Protein AF-G3ARB6-F1 (afdb_monomer)

pLDDT: mean 79.76, std 16.3, range [34.44, 97.44]

InterPro domains:
  IPR007146 Sas10/Utp3/C1D [PF04000] (9-98)

Sequence (319 aa):
MSNLDTLLNDIITSVKATKSSIDDIKDHLISSLLEKTSTTNVEGVSLLSLKNQALLSYINNIALVVLGQVARLEEVDDVQLWEDSVKRSIVQRVTLEKGIKPLEKKIGYQLDKMVRAYTRMEEDERKIEDKLNKADNSDENSDEDEEDSEEEDDRLAYRPDASALAKLAPKGKDTKPSGDEKYVAPKISAMAPPSAIPKEKPTKTKKLQSMEEYLQEQSEMPTAEASIGSTIVDHGRGGVKTQHDRRKEQEIQTYEESNFIRLPQAQTKKSFKQKQRDMANQFAGEDWAMFNNDRQVSSGTSRKRKPTSVWDRVKKRRN

Organism: Spathaspora passalidarum (strain NRRL Y-27907 / 11-Y1) (NCBI:txid619300)

Foldseek 3Di:
DVPVVVVVVVVVVVVVVVVVVVVVVVVVVVVVVCVVVVDDDPPPCPLVNVLVVLVVLLVVLVVQLVVVVVCVVVVNPPPVSNVVSVVSNVVSVCCVPVNSVVVCVVVVVVVVVVVVVVVVVVVVVVVVVVVVVVVVPDDDDDDPPPPPDPPPDCPPDDDDDPPVVVVPDDDDDDDDDDDDDDDDDDPDDDDDPPDPDPPPDPDPALDAPVVVVVVVVPDPDDDDDDDPVVQAPPVCPLAGAAPVRVVVVVVQVVVCVVVVDHDDCVVVDDDPVRSVQCVVQPDNRYGNVSVVDPDDPCSSVPDPDDPPDPVSVVVVVVD

Mean predicted aligned error: 21.41 Å

Secondary structure (DSSP, 8-state):
-HHHHHHHHHHHHHHHHHHHHHHHHHHHHHHHHHHHHT--S-----HHHHHHHHHHHHHHHHHHHHHHHHHHHTT---HHHHHHHHHHHHHHHHIIIIIIHHHHHHHHHHHHHHHHHHHHHHHHHHHHHHHHHHHTS--S------------S-TT-----HHHHHTTS---------------------PPP--SS-----------HHHHHHHHHH--SPP-PPPTTTSB-GGGTT-B--HHHHHHHHHHHHHHHHHT-PPPHHHHSPPHHHHHHHHHHEETTEE-GGGG----HHHHHS-SS---SHHHHHHHHH-

Structure (mmCIF, N/CA/C/O backbone):
data_AF-G3ARB6-F1
#
_entry.id   AF-G3ARB6-F1
#
loop_
_atom_site.group_PDB
_atom_site.id
_atom_site.type_symbol
_atom_site.label_atom_id
_atom_site.label_alt_id
_atom_site.label_comp_id
_atom_site.label_asym_id
_atom_site.label_entity_id
_atom_site.label_seq_id
_atom_site.pdbx_PDB_ins_code
_atom_site.Cartn_x
_atom_site.Cartn_y
_atom_site.Cartn_z
_atom_site.occupancy
_atom_site.B_iso_or_equiv
_atom_site.auth_seq_id
_atom_site.auth_comp_id
_atom_site.auth_asym_id
_atom_site.auth_atom_id
_atom_site.pdbx_PDB_model_num
ATOM 1 N N . MET A 1 1 ? 36.634 -34.245 31.049 1.00 53.38 1 MET A N 1
ATOM 2 C CA . MET A 1 1 ? 36.079 -32.889 30.838 1.00 53.38 1 MET A CA 1
ATOM 3 C C . MET A 1 1 ? 37.080 -31.939 30.175 1.00 53.38 1 MET A C 1
ATOM 5 O O . MET A 1 1 ? 36.640 -31.066 29.454 1.00 53.38 1 MET A O 1
ATOM 9 N N . SER A 1 2 ? 38.396 -32.168 30.279 1.00 67.19 2 SER A N 1
ATOM 10 C CA . SER A 1 2 ? 39.451 -31.325 29.682 1.00 67.19 2 SER A CA 1
ATOM 11 C C . SER A 1 2 ? 39.392 -31.128 28.159 1.00 67.19 2 SER A C 1
ATOM 13 O O . SER A 1 2 ? 39.693 -30.043 27.688 1.00 67.19 2 SER A O 1
ATOM 15 N N . ASN A 1 3 ? 39.001 -32.144 27.381 1.00 75.69 3 ASN A N 1
ATOM 16 C CA . ASN A 1 3 ? 39.144 -32.097 25.915 1.00 75.69 3 ASN A CA 1
ATOM 17 C C . ASN A 1 3 ? 38.113 -31.195 25.211 1.00 75.69 3 ASN A C 1
ATOM 19 O O . ASN A 1 3 ? 38.347 -30.745 24.093 1.00 75.69 3 ASN A O 1
ATOM 23 N N . LEU A 1 4 ? 36.957 -30.958 25.839 1.00 84.69 4 LEU A N 1
ATOM 24 C CA . LEU A 1 4 ? 35.916 -30.088 25.283 1.00 84.69 4 LEU A CA 1
ATOM 25 C C . LEU A 1 4 ? 36.226 -28.616 25.577 1.00 84.69 4 LEU A C 1
ATOM 27 O O . LEU A 1 4 ? 36.067 -27.768 24.703 1.00 84.69 4 LEU A O 1
ATOM 31 N N . ASP A 1 5 ? 36.759 -28.339 26.767 1.00 86.62 5 ASP A N 1
ATOM 32 C CA . ASP A 1 5 ? 37.197 -26.999 27.158 1.00 86.62 5 ASP A CA 1
ATOM 33 C C . ASP A 1 5 ? 38.423 -26.544 26.352 1.00 86.62 5 ASP A C 1
ATOM 35 O O . ASP A 1 5 ? 38.510 -25.379 25.968 1.00 86.62 5 ASP A O 1
ATOM 39 N N . THR A 1 6 ? 39.348 -27.453 26.018 1.00 89.88 6 THR A N 1
ATOM 40 C CA . THR A 1 6 ? 40.464 -27.136 25.109 1.00 89.88 6 THR A CA 1
ATOM 41 C C . THR A 1 6 ? 39.968 -26.809 23.702 1.00 89.88 6 THR A C 1
ATOM 43 O O . THR A 1 6 ? 40.374 -25.796 23.144 1.00 89.88 6 THR A O 1
ATOM 46 N N . LEU A 1 7 ? 39.021 -27.588 23.160 1.00 90.25 7 LEU A N 1
ATOM 47 C CA . LEU A 1 7 ? 38.442 -27.324 21.836 1.00 90.25 7 LEU A CA 1
ATOM 48 C C . LEU A 1 7 ? 37.678 -25.994 21.780 1.00 90.25 7 LEU A C 1
ATOM 50 O O . LEU A 1 7 ? 37.786 -25.266 20.797 1.00 90.25 7 LEU A O 1
ATOM 54 N N . LEU A 1 8 ? 36.924 -25.648 22.826 1.00 90.25 8 LEU A N 1
ATOM 55 C CA . LEU A 1 8 ? 36.237 -24.356 22.899 1.00 90.25 8 LEU A CA 1
ATOM 56 C C . LEU A 1 8 ? 37.223 -23.188 22.977 1.00 90.25 8 LEU A C 1
ATOM 58 O O . LEU A 1 8 ? 37.012 -22.171 22.317 1.00 90.25 8 LEU A O 1
ATOM 62 N N . ASN A 1 9 ? 38.314 -23.339 23.728 1.00 91.69 9 ASN A N 1
ATOM 63 C CA . ASN A 1 9 ? 39.362 -22.326 23.784 1.00 91.69 9 ASN A CA 1
ATOM 64 C C . ASN A 1 9 ? 40.065 -22.156 22.431 1.00 91.69 9 ASN A C 1
ATOM 66 O O . ASN A 1 9 ? 40.275 -21.017 22.020 1.00 91.69 9 ASN A O 1
ATOM 70 N N . ASP A 1 10 ? 40.327 -23.239 21.698 1.00 92.31 10 ASP A N 1
ATOM 71 C CA . ASP A 1 10 ? 40.910 -23.183 20.350 1.00 92.31 10 ASP A CA 1
ATOM 72 C C . ASP A 1 10 ? 39.963 -22.528 19.327 1.00 92.31 10 ASP A C 1
ATOM 74 O O . ASP A 1 10 ? 40.380 -21.748 18.466 1.00 92.31 10 ASP A O 1
ATOM 78 N N . ILE A 1 11 ? 38.653 -22.761 19.446 1.00 92.88 11 ILE A N 1
ATOM 79 C CA . ILE A 1 11 ? 37.660 -22.062 18.620 1.00 92.88 11 ILE A CA 1
ATOM 80 C C . ILE A 1 11 ? 37.660 -20.568 18.958 1.00 92.88 11 ILE A C 1
ATOM 82 O O . ILE A 1 11 ? 37.696 -19.736 18.056 1.00 92.88 11 ILE A O 1
ATOM 86 N N . ILE A 1 12 ? 37.686 -20.194 20.237 1.00 94.19 12 ILE A N 1
ATOM 87 C CA . ILE A 1 12 ? 37.703 -18.784 20.650 1.00 94.19 12 ILE A CA 1
ATOM 88 C C . ILE A 1 12 ? 38.987 -18.085 20.191 1.00 94.19 12 ILE A C 1
ATOM 90 O O . ILE A 1 12 ? 38.925 -16.933 19.755 1.00 94.19 12 ILE A O 1
ATOM 94 N N . THR A 1 13 ? 40.145 -18.746 20.263 1.00 94.88 13 THR A N 1
ATOM 95 C CA . THR A 1 13 ? 41.410 -18.175 19.779 1.00 94.88 13 THR A CA 1
ATOM 96 C C . THR A 1 13 ? 41.402 -18.030 18.262 1.00 94.88 13 THR A C 1
ATOM 98 O O . THR A 1 13 ? 41.783 -16.969 17.773 1.00 94.88 13 THR A O 1
ATOM 101 N N . SER A 1 14 ? 40.873 -19.010 17.519 1.00 93.31 14 SER A N 1
ATOM 102 C CA . SER A 1 14 ? 40.717 -18.896 16.064 1.00 93.31 14 SER A CA 1
ATOM 103 C C . SER A 1 14 ? 39.757 -17.765 15.674 1.00 93.31 14 SER A C 1
ATOM 105 O O . SER A 1 14 ? 40.077 -16.961 14.805 1.00 93.31 14 SER A O 1
ATOM 107 N N . VAL A 1 15 ? 38.632 -17.600 16.378 1.00 94.62 15 VAL A N 1
ATOM 108 C CA . VAL A 1 15 ? 37.684 -16.503 16.134 1.00 94.62 15 VAL A CA 1
ATOM 109 C C . VAL A 1 15 ? 38.320 -15.150 16.458 1.00 94.62 15 VAL A C 1
ATOM 111 O O . VAL A 1 15 ? 38.178 -14.207 15.682 1.00 94.62 15 VAL A O 1
ATOM 114 N N . LYS A 1 16 ? 39.085 -15.041 17.548 1.00 94.88 16 LYS A N 1
ATOM 115 C CA . LYS A 1 16 ? 39.837 -13.816 17.864 1.00 94.88 16 LYS A CA 1
ATOM 116 C C . LYS A 1 16 ? 40.897 -13.501 16.808 1.00 94.88 16 LYS A C 1
ATOM 118 O O . LYS A 1 16 ? 40.995 -12.344 16.415 1.00 94.88 16 LYS A O 1
ATOM 123 N N . ALA A 1 17 ? 41.619 -14.508 16.317 1.00 93.38 17 ALA A N 1
ATOM 124 C CA . ALA A 1 17 ? 42.606 -14.347 15.253 1.00 93.38 17 ALA A CA 1
ATOM 125 C C . ALA A 1 17 ? 41.954 -13.931 13.924 1.00 93.38 17 ALA A C 1
ATOM 127 O O . ALA A 1 17 ? 42.431 -13.018 13.262 1.00 93.38 17 ALA A O 1
ATOM 128 N N . THR A 1 18 ? 40.812 -14.524 13.554 1.00 92.56 18 THR A N 1
ATOM 129 C CA . THR A 1 18 ? 40.071 -14.076 12.361 1.00 92.56 18 THR A CA 1
ATOM 130 C C . THR A 1 18 ? 39.552 -12.650 12.514 1.00 92.56 18 THR A C 1
ATOM 132 O O . THR A 1 18 ? 39.612 -11.882 11.559 1.00 92.56 18 THR A O 1
ATOM 135 N N . LYS A 1 19 ? 39.095 -12.258 13.712 1.00 93.75 19 LYS A N 1
ATOM 136 C CA . LYS A 1 19 ? 38.672 -10.884 13.986 1.00 93.75 19 LYS A CA 1
ATOM 137 C C . LYS A 1 19 ? 39.833 -9.900 13.837 1.00 93.75 19 LYS A C 1
ATOM 139 O O . LYS A 1 19 ? 39.651 -8.899 13.155 1.00 93.75 19 LYS A O 1
ATOM 144 N N . SER A 1 20 ? 41.002 -10.193 14.413 1.00 92.62 20 SER A N 1
ATOM 145 C CA . SER A 1 20 ? 42.173 -9.322 14.260 1.00 92.62 20 SER A CA 1
ATOM 146 C C . SER A 1 20 ? 42.601 -9.222 12.800 1.00 92.62 20 SER A C 1
ATOM 148 O O . SER A 1 20 ? 42.763 -8.118 12.310 1.00 92.62 20 SER A O 1
ATOM 150 N N . SER A 1 21 ? 42.644 -10.336 12.059 1.00 90.81 21 SER A N 1
ATOM 151 C CA . SER A 1 21 ? 42.956 -10.296 10.624 1.00 90.81 21 SER A CA 1
ATOM 152 C C . SER A 1 21 ? 41.939 -9.488 9.814 1.00 90.81 21 SER A C 1
ATOM 154 O O . SER A 1 21 ? 42.311 -8.822 8.856 1.00 90.81 21 SER A O 1
ATOM 156 N N . ILE A 1 22 ? 40.652 -9.526 10.173 1.00 92.50 22 ILE A N 1
ATOM 157 C CA . ILE A 1 22 ? 39.627 -8.695 9.528 1.00 92.50 22 ILE A CA 1
ATOM 158 C C . ILE A 1 22 ? 39.845 -7.213 9.841 1.00 92.50 22 ILE A C 1
ATOM 160 O O . ILE A 1 22 ? 39.674 -6.384 8.949 1.00 92.50 22 ILE A O 1
ATOM 164 N N . ASP A 1 23 ? 40.189 -6.873 11.081 1.00 89.69 23 ASP A N 1
ATOM 165 C CA . ASP A 1 23 ? 40.455 -5.488 11.469 1.00 89.69 23 ASP A CA 1
ATOM 166 C C . ASP A 1 23 ? 41.741 -4.965 10.792 1.00 89.69 23 ASP A C 1
ATOM 168 O O . ASP A 1 23 ? 41.701 -3.896 10.187 1.00 89.69 23 ASP A O 1
ATOM 172 N N . ASP A 1 24 ? 42.797 -5.780 10.696 1.00 88.94 24 ASP A N 1
ATOM 173 C CA . ASP A 1 24 ? 44.011 -5.462 9.928 1.00 88.94 24 ASP A CA 1
ATOM 174 C C . ASP A 1 24 ? 43.703 -5.240 8.433 1.00 88.94 24 ASP A C 1
ATOM 176 O O . ASP A 1 24 ? 44.199 -4.299 7.810 1.00 88.94 24 ASP A O 1
ATOM 180 N N . ILE A 1 25 ? 42.841 -6.075 7.833 1.00 88.12 25 ILE A N 1
ATOM 181 C CA . ILE A 1 25 ? 42.407 -5.914 6.434 1.00 88.12 25 ILE A CA 1
ATOM 182 C C . ILE A 1 25 ? 41.629 -4.608 6.244 1.00 88.12 25 ILE A C 1
ATOM 184 O O . ILE A 1 25 ? 41.803 -3.954 5.214 1.00 88.12 25 ILE A O 1
ATOM 188 N N . LYS A 1 26 ? 40.775 -4.214 7.198 1.00 82.12 26 LYS A N 1
ATOM 189 C CA . LYS A 1 26 ? 40.049 -2.935 7.127 1.00 82.12 26 LYS A CA 1
ATOM 190 C C . LYS A 1 26 ? 41.016 -1.761 7.168 1.00 82.12 26 LYS A C 1
ATOM 192 O O . LYS A 1 26 ? 40.895 -0.879 6.323 1.00 82.12 26 LYS A O 1
ATOM 197 N N . ASP A 1 27 ? 41.979 -1.773 8.081 1.00 80.62 27 ASP A N 1
ATOM 198 C CA . ASP A 1 27 ? 42.952 -0.690 8.232 1.00 80.62 27 ASP A CA 1
ATOM 199 C C . ASP A 1 27 ? 43.874 -0.586 7.004 1.00 80.62 27 ASP A C 1
ATOM 201 O O . ASP A 1 27 ? 44.155 0.513 6.511 1.00 80.62 27 ASP A O 1
ATOM 205 N N . HIS A 1 28 ? 44.252 -1.723 6.411 1.00 81.94 28 HIS A N 1
ATOM 206 C CA . HIS A 1 28 ? 44.967 -1.764 5.132 1.00 81.94 28 HIS A CA 1
ATOM 207 C C . HIS A 1 28 ? 44.121 -1.274 3.947 1.00 81.94 28 HIS A C 1
ATOM 209 O O . HIS A 1 28 ?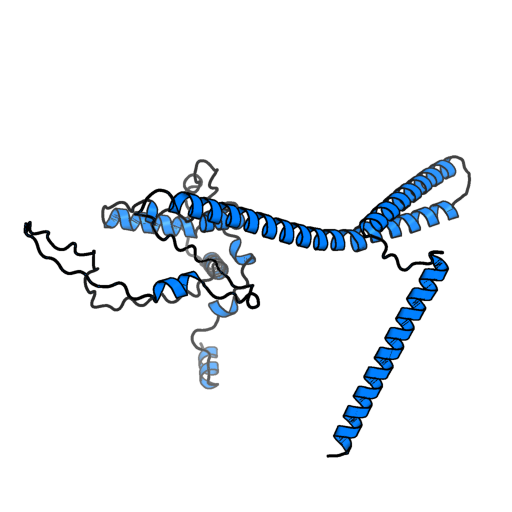 44.619 -0.564 3.072 1.00 81.94 28 HIS A O 1
ATOM 215 N N . LEU A 1 29 ? 42.827 -1.601 3.904 1.00 78.31 29 LEU A N 1
ATOM 216 C CA . LEU A 1 29 ? 41.916 -1.086 2.878 1.00 78.31 29 LEU A CA 1
ATOM 217 C C . LEU A 1 29 ? 41.744 0.425 3.005 1.00 78.31 29 LEU A C 1
ATOM 219 O O . LEU A 1 29 ? 41.862 1.130 2.006 1.00 78.31 29 LEU A O 1
ATOM 223 N N . ILE A 1 30 ? 41.519 0.920 4.221 1.00 74.62 30 ILE A N 1
ATOM 224 C CA . ILE A 1 30 ? 41.345 2.346 4.506 1.00 74.62 30 ILE A CA 1
ATOM 225 C C . ILE A 1 30 ? 42.609 3.117 4.122 1.00 74.62 30 ILE A C 1
ATOM 227 O O . ILE A 1 30 ? 42.500 4.107 3.404 1.00 74.62 30 ILE A O 1
ATOM 231 N N . SER A 1 31 ? 43.795 2.640 4.507 1.00 78.38 31 SER A N 1
ATOM 232 C CA . SER A 1 31 ? 45.069 3.277 4.137 1.00 78.38 31 SER A CA 1
ATOM 233 C C . SER A 1 31 ? 45.327 3.245 2.624 1.00 78.38 31 SER A C 1
ATOM 235 O O . SER A 1 31 ? 45.625 4.285 2.042 1.00 78.38 31 SER A O 1
ATOM 237 N N . SER A 1 32 ? 45.096 2.110 1.951 1.00 77.75 32 SER A N 1
ATOM 238 C CA . SER A 1 32 ? 45.247 2.006 0.487 1.00 77.75 32 SER A CA 1
ATOM 239 C C . SER A 1 32 ? 44.258 2.874 -0.305 1.00 77.75 32 SER A C 1
ATOM 241 O O . SER A 1 32 ? 44.550 3.300 -1.425 1.00 77.75 32 SER A O 1
ATOM 243 N N . LEU A 1 33 ? 43.069 3.131 0.250 1.00 69.88 33 LEU A N 1
ATOM 244 C CA . LEU A 1 33 ? 42.085 4.038 -0.335 1.00 69.88 33 LEU A CA 1
ATOM 245 C C . LEU A 1 33 ? 42.474 5.497 -0.083 1.00 69.88 33 LEU A C 1
ATOM 247 O O . LEU A 1 33 ? 42.371 6.296 -1.009 1.00 69.88 33 LEU A O 1
ATOM 251 N N . LEU A 1 34 ? 42.993 5.821 1.107 1.00 67.88 34 LEU A N 1
ATOM 252 C CA . LEU A 1 34 ? 43.488 7.158 1.452 1.00 67.88 34 LEU A CA 1
ATOM 253 C C . LEU A 1 34 ? 44.647 7.597 0.544 1.00 67.88 34 LEU A C 1
ATOM 255 O O . LEU A 1 34 ? 44.666 8.728 0.057 1.00 67.88 34 LEU A O 1
ATOM 259 N N . GLU A 1 35 ? 45.586 6.685 0.269 1.00 76.00 35 GLU A N 1
ATOM 260 C CA . GLU A 1 35 ? 46.706 6.926 -0.650 1.00 76.00 35 GLU A CA 1
ATOM 261 C C . GLU A 1 35 ? 46.224 7.231 -2.075 1.00 76.00 35 GLU A C 1
ATOM 263 O O . GLU A 1 35 ? 46.791 8.084 -2.759 1.00 76.00 35 GLU A O 1
ATOM 268 N N . LYS A 1 36 ? 45.137 6.586 -2.516 1.00 72.12 36 LYS A N 1
ATOM 269 C CA . LYS A 1 36 ? 44.547 6.804 -3.845 1.00 72.12 36 LYS A CA 1
ATOM 270 C C . LYS A 1 36 ? 43.718 8.086 -3.948 1.00 72.12 36 LYS A C 1
ATOM 272 O O . LYS A 1 36 ? 43.551 8.580 -5.060 1.00 72.12 36 LYS A O 1
ATOM 277 N N . THR A 1 37 ? 43.183 8.612 -2.843 1.00 60.97 37 THR A N 1
ATOM 278 C CA . THR A 1 37 ? 42.290 9.788 -2.846 1.00 60.97 37 THR A CA 1
ATOM 279 C C . THR A 1 37 ? 42.963 11.100 -2.440 1.00 60.97 37 THR A C 1
ATOM 281 O O . THR A 1 37 ? 42.319 12.141 -2.526 1.00 60.97 37 THR A O 1
ATOM 284 N N . SER A 1 38 ? 44.242 11.084 -2.040 1.00 58.00 38 SER A N 1
ATOM 285 C CA . SER A 1 38 ? 45.029 12.285 -1.687 1.00 58.00 38 SER A CA 1
ATOM 286 C C . SER A 1 38 ? 44.397 13.164 -0.590 1.00 58.00 38 SER A C 1
ATOM 288 O O . SER A 1 38 ? 44.591 14.378 -0.568 1.00 58.00 38 SER A O 1
ATOM 290 N N . THR A 1 39 ? 43.633 12.569 0.328 1.00 56.75 39 THR A N 1
ATOM 291 C CA . THR A 1 39 ? 42.965 13.258 1.448 1.00 56.75 39 THR A CA 1
ATOM 292 C C . THR A 1 39 ? 43.530 12.763 2.776 1.00 56.75 39 THR A C 1
ATOM 294 O O . THR A 1 39 ? 43.573 11.560 3.000 1.00 56.75 39 THR A O 1
ATOM 297 N N . THR A 1 40 ? 43.949 13.667 3.668 1.00 58.91 40 THR A N 1
ATOM 298 C CA . THR A 1 40 ? 44.625 13.327 4.940 1.00 58.91 40 THR A CA 1
ATOM 299 C C . THR A 1 40 ? 43.682 13.057 6.113 1.00 58.91 40 THR A C 1
ATOM 301 O O . THR A 1 40 ? 44.110 12.483 7.110 1.00 58.91 40 THR A O 1
ATOM 304 N N . ASN A 1 41 ? 42.407 13.439 6.007 1.00 57.25 41 ASN A N 1
ATOM 305 C CA . ASN A 1 41 ? 41.413 13.239 7.058 1.00 57.25 41 ASN A CA 1
ATOM 306 C C . ASN A 1 41 ? 40.371 12.206 6.630 1.00 57.25 41 ASN A C 1
ATOM 308 O O . ASN A 1 41 ? 39.885 12.234 5.499 1.00 57.25 41 ASN A O 1
ATOM 312 N N . VAL A 1 42 ? 39.967 11.351 7.573 1.00 55.06 42 VAL A N 1
ATOM 313 C CA . VAL A 1 42 ? 38.798 10.463 7.461 1.00 55.06 42 VAL A CA 1
ATOM 314 C C . VAL A 1 42 ? 37.523 11.297 7.645 1.00 55.06 42 VAL A C 1
ATOM 316 O O . VAL A 1 42 ? 36.676 11.007 8.487 1.00 55.06 42 VAL A O 1
ATOM 319 N N . GLU A 1 43 ? 37.388 12.401 6.910 1.00 58.19 43 GLU A N 1
ATOM 320 C CA . GLU A 1 43 ? 36.080 13.029 6.782 1.00 58.19 43 GLU A CA 1
ATOM 321 C C . GLU A 1 43 ? 35.231 12.080 5.947 1.00 58.19 43 GLU A C 1
ATOM 323 O O . GLU A 1 43 ? 35.480 11.857 4.760 1.00 58.19 43 GLU A O 1
ATOM 328 N N . GLY A 1 44 ? 34.250 11.454 6.599 1.00 59.62 44 GLY A N 1
ATOM 329 C CA . GLY A 1 44 ? 33.262 10.647 5.909 1.00 59.62 44 GLY A CA 1
ATOM 330 C C . GLY A 1 44 ? 32.658 11.487 4.793 1.00 59.62 44 GLY A C 1
ATOM 331 O O . GLY A 1 44 ?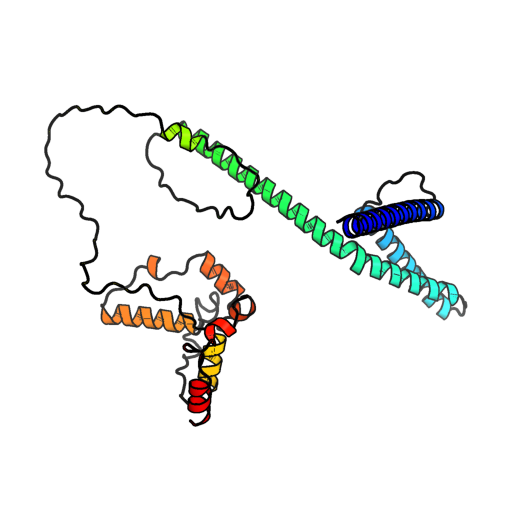 32.103 12.555 5.048 1.00 59.62 44 GLY A O 1
ATOM 332 N N . VAL A 1 45 ? 32.792 11.027 3.549 1.00 63.84 45 VAL A N 1
ATOM 333 C CA . VAL A 1 45 ? 32.187 11.707 2.405 1.00 63.84 45 VAL A CA 1
ATOM 334 C C . VAL A 1 45 ? 30.689 11.796 2.681 1.00 63.84 45 VAL A C 1
ATOM 336 O O . VAL A 1 45 ? 29.994 10.779 2.703 1.00 63.84 45 VAL A O 1
ATOM 339 N N . SER A 1 46 ? 30.196 13.008 2.944 1.00 82.31 46 SER A N 1
ATOM 340 C CA . SER A 1 46 ? 28.769 13.239 3.165 1.00 82.31 46 SER A CA 1
ATOM 341 C C . SER A 1 46 ? 27.985 12.649 1.995 1.00 82.31 46 SER A C 1
ATOM 343 O O . SER A 1 46 ? 28.373 12.838 0.841 1.00 82.31 46 SER A O 1
ATOM 345 N N . LEU A 1 47 ? 26.870 11.963 2.268 1.00 85.50 47 LEU A N 1
ATOM 346 C CA . LEU A 1 47 ? 26.028 11.375 1.219 1.00 85.50 47 LEU A CA 1
ATOM 347 C C . LEU A 1 47 ? 25.616 12.427 0.174 1.00 85.50 47 LEU A C 1
ATOM 349 O O . LEU A 1 47 ? 25.540 12.125 -1.015 1.00 85.50 47 LEU A O 1
ATOM 353 N N . LEU A 1 48 ? 25.413 13.672 0.615 1.00 87.38 48 LEU A N 1
ATOM 354 C CA . LEU A 1 48 ? 25.120 14.801 -0.263 1.00 87.38 48 LEU A CA 1
ATOM 355 C C . LEU A 1 48 ? 26.320 15.167 -1.147 1.00 87.38 48 LEU A C 1
ATOM 357 O O . LEU A 1 48 ? 26.154 15.380 -2.345 1.00 87.38 48 LEU A O 1
ATOM 361 N N . SER A 1 49 ? 27.526 15.196 -0.573 1.00 89.00 49 SER A N 1
ATOM 362 C CA . SER A 1 49 ? 28.766 15.439 -1.322 1.00 89.00 49 SER A CA 1
ATOM 363 C C . SER A 1 49 ? 29.003 14.340 -2.361 1.00 89.00 49 SER A C 1
ATOM 365 O O . SER A 1 49 ? 29.203 14.633 -3.538 1.00 89.00 49 SER A O 1
ATOM 367 N N . LEU A 1 50 ? 28.840 13.073 -1.961 1.00 88.50 50 LEU A N 1
ATOM 368 C CA . LEU A 1 50 ? 28.942 11.917 -2.849 1.00 88.50 50 LEU A CA 1
ATOM 369 C C . LEU A 1 50 ? 27.935 12.004 -4.001 1.00 88.50 50 LEU A C 1
ATOM 371 O O . LEU A 1 50 ? 28.294 11.768 -5.152 1.00 88.50 50 LEU A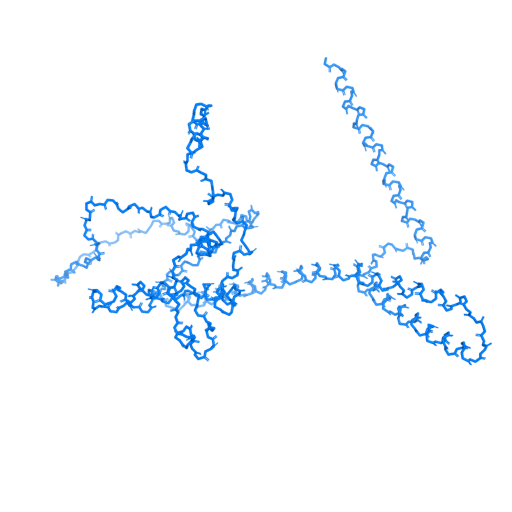 O 1
ATOM 375 N N . LYS A 1 51 ? 26.681 12.369 -3.709 1.00 92.25 51 LYS A N 1
ATOM 376 C CA . LYS A 1 51 ? 25.641 12.540 -4.728 1.00 92.25 51 LYS A CA 1
ATOM 377 C C . LYS A 1 51 ? 25.987 13.647 -5.711 1.00 92.25 51 LYS A C 1
ATOM 379 O O . LYS A 1 51 ? 25.889 13.433 -6.917 1.00 92.25 51 LYS A O 1
ATOM 384 N N . ASN A 1 52 ? 26.407 14.803 -5.210 1.00 92.44 52 ASN A N 1
ATOM 385 C CA . ASN A 1 52 ? 26.755 15.942 -6.050 1.00 92.44 52 ASN A CA 1
ATOM 386 C C . ASN A 1 52 ? 27.968 15.626 -6.935 1.00 92.44 52 ASN A C 1
ATOM 388 O O . ASN A 1 52 ? 27.934 15.893 -8.135 1.00 92.44 52 ASN A O 1
ATOM 392 N N . GLN A 1 53 ? 28.999 14.984 -6.383 1.00 91.88 53 GLN A N 1
ATOM 393 C CA . GLN A 1 53 ? 30.190 14.582 -7.129 1.00 91.88 53 GLN A CA 1
ATOM 394 C C . GLN A 1 53 ? 29.886 13.487 -8.165 1.00 91.88 53 GLN A C 1
ATOM 396 O O . GLN A 1 53 ? 30.366 13.565 -9.298 1.00 91.88 53 GLN A O 1
ATOM 401 N N . ALA A 1 54 ? 29.053 12.499 -7.819 1.00 92.19 54 ALA A N 1
ATOM 402 C CA . ALA A 1 54 ? 28.623 11.448 -8.739 1.00 92.19 54 ALA A CA 1
ATOM 403 C C . ALA A 1 54 ? 27.774 12.005 -9.893 1.00 92.19 54 ALA A C 1
ATOM 405 O O . ALA A 1 54 ? 28.008 11.660 -11.050 1.00 92.19 54 ALA A O 1
ATOM 406 N N . LEU A 1 55 ? 26.837 12.918 -9.605 1.00 93.94 55 LEU A N 1
ATOM 407 C CA . LEU A 1 55 ? 26.037 13.604 -10.626 1.00 93.94 55 LEU A CA 1
ATOM 408 C C . LEU A 1 55 ? 26.903 14.466 -11.547 1.00 93.94 55 LEU A C 1
ATOM 410 O O . LEU A 1 55 ? 26.753 14.392 -12.764 1.00 93.94 55 LEU A O 1
ATOM 414 N N . LEU A 1 56 ? 27.831 15.245 -10.987 1.00 95.12 56 LEU A N 1
ATOM 415 C CA . LEU A 1 56 ? 28.733 16.088 -11.770 1.00 95.12 56 LEU A CA 1
ATOM 416 C C . LEU A 1 56 ? 29.633 15.244 -12.680 1.00 95.12 56 LEU A C 1
ATOM 418 O O . LEU A 1 56 ? 29.758 15.525 -13.871 1.00 95.12 56 LEU A O 1
ATOM 422 N N . SER A 1 57 ? 30.198 14.158 -12.150 1.00 94.00 57 SER A N 1
ATOM 423 C CA . SER A 1 57 ? 30.987 13.217 -12.943 1.00 94.00 57 SER A CA 1
ATOM 424 C C . SER A 1 57 ? 30.141 12.519 -14.016 1.00 94.00 57 SER A C 1
ATOM 426 O O . SER A 1 57 ? 30.612 12.355 -15.139 1.00 94.00 57 SER A O 1
ATOM 428 N N . TYR A 1 58 ? 28.888 12.156 -13.722 1.00 95.75 58 TYR A N 1
ATOM 429 C CA . TYR A 1 58 ? 27.967 11.572 -14.701 1.00 95.75 58 TYR A CA 1
ATOM 430 C C . TYR A 1 58 ? 27.684 12.527 -15.866 1.00 95.75 58 TYR A C 1
ATOM 432 O O . TYR A 1 58 ? 27.826 12.130 -17.021 1.00 95.75 58 TYR A O 1
ATOM 440 N N . ILE A 1 59 ? 27.360 13.791 -15.575 1.00 95.88 59 ILE A N 1
ATOM 441 C CA . ILE A 1 59 ? 27.122 14.824 -16.595 1.00 95.88 59 ILE A CA 1
ATOM 442 C C . ILE A 1 59 ? 28.379 15.043 -17.442 1.00 95.88 59 ILE A C 1
ATOM 444 O O . ILE A 1 59 ? 28.289 15.068 -18.667 1.00 95.88 59 ILE A O 1
ATOM 448 N N . ASN A 1 60 ? 29.553 15.133 -16.809 1.00 94.69 60 ASN A N 1
ATOM 449 C CA . ASN A 1 60 ? 30.819 15.289 -17.520 1.00 94.69 60 ASN A CA 1
ATOM 450 C C . ASN A 1 60 ? 31.104 14.103 -18.459 1.00 94.69 60 ASN A C 1
ATOM 452 O O . ASN A 1 60 ? 31.459 14.300 -19.616 1.00 94.69 60 ASN A O 1
ATOM 456 N N . ASN A 1 61 ? 30.889 12.866 -17.998 1.00 93.38 61 ASN A N 1
ATOM 457 C CA . ASN A 1 61 ? 31.070 11.679 -18.837 1.00 93.38 61 ASN A CA 1
ATOM 458 C C . ASN A 1 61 ? 30.052 11.627 -19.987 1.00 93.38 61 ASN A C 1
ATOM 460 O O . ASN A 1 61 ? 30.410 11.219 -21.085 1.00 93.38 61 ASN A O 1
ATOM 464 N N . ILE A 1 62 ? 28.806 12.069 -19.783 1.00 93.31 62 ILE A N 1
ATOM 465 C CA . ILE A 1 62 ? 27.823 12.188 -20.873 1.00 93.31 62 ILE A CA 1
ATOM 466 C C . ILE A 1 62 ? 28.278 13.219 -21.906 1.00 93.31 62 ILE A C 1
ATOM 468 O O . ILE A 1 62 ? 28.209 12.943 -23.101 1.00 93.31 62 ILE A O 1
ATOM 472 N N . ALA A 1 63 ? 28.763 14.380 -21.464 1.00 93.62 63 ALA A N 1
ATOM 473 C CA . ALA A 1 63 ? 29.287 15.399 -22.366 1.00 93.62 63 ALA A CA 1
ATOM 474 C C . ALA A 1 63 ? 30.454 14.853 -23.207 1.00 93.62 63 ALA A C 1
ATOM 476 O O . ALA A 1 63 ? 30.481 15.077 -24.413 1.00 93.62 63 ALA A O 1
ATOM 477 N N . LEU A 1 64 ? 31.354 14.063 -22.605 1.00 89.88 64 LEU A N 1
ATOM 478 C CA . LEU A 1 64 ? 32.437 13.373 -23.316 1.00 89.88 64 LEU A CA 1
ATOM 479 C C . LEU A 1 64 ? 31.931 12.310 -24.301 1.00 89.88 64 LEU A C 1
ATOM 481 O O . LEU A 1 64 ? 32.476 12.187 -25.393 1.00 89.88 64 LEU A O 1
ATOM 485 N N . VAL A 1 65 ? 30.871 11.569 -23.964 1.00 90.25 65 VAL A N 1
ATOM 486 C CA . VAL A 1 65 ? 30.241 10.610 -24.890 1.00 90.25 65 VAL A CA 1
ATOM 487 C C . VAL A 1 65 ? 29.648 11.327 -26.106 1.00 90.25 65 VAL A C 1
ATOM 489 O O . VAL A 1 65 ? 29.822 10.858 -27.231 1.00 90.25 65 VAL A O 1
ATOM 492 N N . VAL A 1 66 ? 28.986 12.471 -25.902 1.00 90.25 66 VAL A N 1
ATOM 493 C CA . VAL A 1 66 ? 28.442 13.297 -26.994 1.00 90.25 66 VAL A CA 1
ATOM 494 C C . VAL A 1 66 ? 29.570 13.892 -27.836 1.00 90.25 66 VAL A C 1
ATOM 496 O O . VAL A 1 66 ? 29.526 13.782 -29.058 1.00 90.25 66 VAL A O 1
ATOM 499 N N . LEU A 1 67 ? 30.604 14.453 -27.202 1.00 87.44 67 LEU A N 1
ATOM 500 C CA . LEU A 1 67 ? 31.795 14.972 -27.884 1.00 87.44 67 LEU A CA 1
ATOM 501 C C . LEU A 1 67 ? 32.485 13.894 -28.718 1.00 87.44 67 LEU A C 1
ATOM 503 O O . LEU A 1 67 ? 32.772 14.133 -29.884 1.00 87.44 67 LEU A O 1
ATOM 507 N N . GLY A 1 68 ? 32.684 12.695 -28.169 1.00 85.69 68 GLY A N 1
ATOM 508 C CA . GLY A 1 68 ? 33.264 11.584 -28.920 1.00 85.69 68 GLY A CA 1
ATOM 509 C C . GLY A 1 68 ? 32.380 11.141 -30.089 1.00 85.69 68 GLY A C 1
ATOM 510 O O . GLY A 1 68 ? 32.888 10.732 -31.126 1.00 85.69 68 GLY A O 1
ATOM 511 N N . GLN A 1 69 ? 31.056 11.277 -29.984 1.00 84.12 69 GLN A N 1
ATOM 512 C CA . GLN A 1 69 ? 30.159 10.984 -31.101 1.00 84.12 69 GLN A CA 1
ATOM 513 C C . GLN A 1 69 ? 30.201 12.054 -32.201 1.00 84.12 69 GLN A C 1
ATOM 515 O O . GLN A 1 69 ? 30.075 11.705 -33.372 1.00 84.12 69 GLN A O 1
ATOM 520 N N . VAL A 1 70 ? 30.414 13.323 -31.843 1.00 85.88 70 VAL A N 1
ATOM 521 C CA . VAL A 1 70 ? 30.657 14.411 -32.804 1.00 85.88 70 VAL A CA 1
ATOM 522 C C . VAL A 1 70 ? 32.030 14.254 -33.465 1.00 85.88 70 VAL A C 1
ATOM 524 O O . VAL A 1 70 ? 32.111 14.299 -34.684 1.00 85.88 70 VAL A O 1
ATOM 527 N N . ALA A 1 71 ? 33.082 13.956 -32.700 1.00 83.31 71 ALA A N 1
ATOM 528 C CA . ALA A 1 71 ? 34.432 13.725 -33.225 1.00 83.31 71 ALA A CA 1
ATOM 529 C C . ALA A 1 71 ? 34.486 12.555 -34.227 1.00 83.31 71 ALA A C 1
ATOM 531 O O . ALA A 1 71 ? 35.149 12.645 -35.257 1.00 83.31 71 ALA A O 1
ATOM 532 N N . ARG A 1 72 ? 33.703 11.492 -33.989 1.00 78.69 72 ARG A N 1
ATOM 533 C CA . ARG A 1 72 ? 33.540 10.382 -34.945 1.00 78.69 72 ARG A CA 1
ATOM 534 C C . ARG A 1 72 ? 32.901 10.798 -36.274 1.00 78.69 72 ARG A C 1
ATOM 536 O O . ARG A 1 72 ? 33.132 10.124 -37.271 1.00 78.69 72 ARG A O 1
ATOM 543 N N . LEU A 1 73 ? 32.084 11.855 -36.301 1.00 81.56 73 LEU A N 1
ATOM 544 C CA . LEU A 1 73 ? 31.528 12.406 -37.547 1.00 81.56 73 LEU A CA 1
ATOM 545 C C . LEU A 1 73 ? 32.566 13.231 -38.321 1.00 81.56 73 LEU A C 1
ATOM 547 O O . LEU A 1 73 ? 32.446 13.356 -39.534 1.00 81.56 73 LEU A O 1
ATOM 551 N N . GLU A 1 74 ? 33.572 13.765 -37.630 1.00 81.62 74 GLU A N 1
ATOM 552 C CA . GLU A 1 74 ? 34.671 14.560 -38.194 1.00 81.62 74 GLU A CA 1
ATOM 553 C C . GLU A 1 74 ? 35.909 13.705 -38.553 1.00 81.62 74 GLU A C 1
ATOM 555 O O . GLU A 1 74 ? 36.974 14.253 -38.815 1.00 81.62 74 GLU A O 1
ATOM 560 N N . GLU A 1 75 ? 35.778 12.369 -38.571 1.00 74.38 75 GLU A N 1
ATOM 561 C CA . GLU A 1 75 ? 36.857 11.391 -38.831 1.00 74.38 75 GLU A CA 1
ATOM 562 C C . GLU A 1 75 ? 38.056 11.473 -37.857 1.00 74.38 75 GLU A C 1
ATOM 564 O O . GLU A 1 75 ? 39.148 10.984 -38.150 1.00 74.38 75 GLU A O 1
ATOM 569 N N . VAL A 1 76 ? 37.861 12.043 -36.661 1.00 69.56 76 VAL A N 1
ATOM 570 C CA . VAL A 1 76 ? 38.868 12.048 -35.589 1.00 69.56 76 VAL A CA 1
ATOM 571 C C . VAL A 1 76 ? 38.681 10.803 -34.719 1.00 69.56 76 VAL A C 1
ATOM 573 O O . VAL A 1 76 ? 37.699 10.665 -33.987 1.00 69.56 76 VAL A O 1
ATOM 576 N N . ASP A 1 77 ? 39.628 9.871 -34.817 1.00 64.00 77 ASP A N 1
ATOM 577 C CA . ASP A 1 77 ? 39.482 8.493 -34.333 1.00 64.00 77 ASP A CA 1
ATOM 578 C C . ASP A 1 77 ? 39.905 8.315 -32.853 1.00 64.00 77 ASP A C 1
ATOM 580 O O . ASP A 1 77 ? 40.800 7.542 -32.517 1.00 64.00 77 ASP A O 1
ATOM 584 N N . ASP A 1 78 ? 39.241 9.021 -31.929 1.00 67.69 78 ASP A N 1
ATOM 585 C CA . ASP A 1 78 ? 39.455 8.902 -30.469 1.00 67.69 78 ASP A CA 1
ATOM 586 C C . ASP A 1 78 ? 38.526 7.850 -29.818 1.00 67.69 78 ASP A C 1
ATOM 588 O O . ASP A 1 78 ? 37.794 8.092 -28.850 1.00 67.69 78 ASP A O 1
ATOM 592 N N . VAL A 1 79 ? 38.548 6.627 -30.355 1.00 74.56 79 VAL A N 1
ATOM 593 C CA . VAL A 1 79 ? 37.647 5.527 -29.947 1.00 74.56 79 VAL A CA 1
ATOM 594 C C . VAL A 1 79 ? 37.836 5.124 -28.475 1.00 74.56 79 VAL A C 1
ATOM 596 O O . VAL A 1 79 ? 36.865 4.834 -27.773 1.00 74.56 79 VAL A O 1
ATOM 599 N N . GLN A 1 80 ? 39.071 5.163 -27.965 1.00 81.50 80 GLN A N 1
ATOM 600 C CA . GLN A 1 80 ? 39.395 4.740 -26.594 1.00 81.50 80 GLN A CA 1
ATOM 601 C C . GLN A 1 80 ? 38.802 5.672 -25.527 1.00 81.50 80 GLN A C 1
ATOM 603 O O . GLN A 1 80 ? 38.243 5.205 -24.533 1.00 81.50 80 GLN A O 1
ATOM 608 N N . LEU A 1 81 ? 38.876 6.991 -25.741 1.00 80.69 81 LEU A N 1
ATOM 609 C CA . LEU A 1 81 ? 38.325 7.982 -24.812 1.00 80.69 81 LEU A CA 1
ATOM 610 C C . LEU A 1 81 ? 36.799 7.901 -24.750 1.00 80.69 81 LEU A C 1
ATOM 612 O O . LEU A 1 81 ? 36.207 8.068 -23.678 1.00 80.69 81 LEU A O 1
ATOM 616 N N . TRP A 1 82 ? 36.162 7.604 -25.883 1.00 84.88 82 TRP A N 1
ATOM 617 C CA . TRP A 1 82 ? 34.722 7.392 -25.947 1.00 84.88 82 TRP A CA 1
ATOM 618 C C . TRP A 1 82 ? 34.304 6.152 -25.150 1.00 84.88 82 TRP A C 1
ATOM 620 O O . TRP A 1 82 ? 33.436 6.249 -24.279 1.00 84.88 82 TRP A O 1
ATOM 630 N N . GLU A 1 83 ? 34.955 5.007 -25.372 1.00 88.44 83 GLU A N 1
ATOM 631 C CA . GLU A 1 83 ? 34.645 3.771 -24.644 1.00 88.44 83 GLU A CA 1
ATOM 632 C C . GLU A 1 83 ? 34.829 3.918 -23.129 1.00 88.44 83 GLU A C 1
ATOM 634 O O . GLU A 1 83 ? 33.985 3.468 -22.346 1.00 88.44 83 GLU A O 1
ATOM 639 N N . ASP A 1 84 ? 35.904 4.575 -22.696 1.00 90.38 84 ASP A N 1
ATOM 640 C CA . ASP A 1 84 ? 36.153 4.830 -21.279 1.00 90.38 84 ASP A CA 1
ATOM 641 C C . ASP A 1 84 ? 35.124 5.790 -20.675 1.00 90.38 84 ASP A C 1
ATOM 643 O O . ASP A 1 84 ? 34.677 5.584 -19.542 1.00 90.38 84 ASP A O 1
ATOM 647 N N . SER A 1 85 ? 34.677 6.792 -21.434 1.00 90.69 85 SER A N 1
ATOM 648 C CA . SER A 1 85 ? 33.609 7.705 -21.012 1.00 90.69 85 SER A CA 1
ATOM 649 C C . SER A 1 85 ? 32.271 6.976 -20.852 1.00 90.69 85 SER A C 1
ATOM 651 O O . SER A 1 85 ? 31.560 7.198 -19.867 1.00 90.69 85 SER A O 1
ATOM 653 N N . VAL A 1 86 ? 31.955 6.031 -21.747 1.00 92.56 86 VAL A N 1
ATOM 654 C CA . VAL A 1 86 ? 30.771 5.163 -21.630 1.00 92.56 86 VAL A CA 1
ATOM 655 C C . VAL A 1 86 ? 30.865 4.281 -20.383 1.00 92.56 86 VAL A C 1
ATOM 657 O O . VAL A 1 86 ? 29.930 4.255 -19.579 1.00 92.56 86 VAL A O 1
ATOM 660 N N . LYS A 1 87 ? 32.000 3.606 -20.158 1.00 94.62 87 LYS A N 1
ATOM 661 C CA . LYS A 1 87 ? 32.210 2.761 -18.966 1.00 94.62 87 LYS A CA 1
ATOM 662 C C . LYS A 1 87 ? 32.065 3.569 -17.674 1.00 94.62 87 LYS A C 1
ATOM 664 O O . LYS A 1 87 ? 31.338 3.156 -16.769 1.00 94.62 87 LYS A O 1
ATOM 669 N N . ARG A 1 88 ? 32.692 4.748 -17.592 1.00 94.00 88 ARG A N 1
ATOM 670 C CA . ARG A 1 88 ? 32.594 5.650 -16.428 1.00 94.00 88 ARG A CA 1
ATOM 671 C C . ARG A 1 88 ? 31.169 6.161 -16.210 1.00 94.00 88 ARG A C 1
ATOM 673 O O . ARG A 1 88 ? 30.729 6.257 -15.065 1.00 94.00 88 ARG A O 1
ATOM 680 N N . SER A 1 89 ? 30.425 6.429 -17.284 1.00 94.00 89 SER A N 1
ATOM 681 C CA . SER A 1 89 ? 29.008 6.809 -17.219 1.00 94.00 89 SER A CA 1
ATOM 682 C C . SER A 1 89 ? 28.142 5.695 -16.618 1.00 94.00 89 SER A C 1
ATOM 684 O O . SER A 1 89 ? 27.340 5.955 -15.720 1.00 94.00 89 SER A O 1
ATOM 686 N N . ILE A 1 90 ? 28.360 4.439 -17.026 1.00 95.38 90 ILE A N 1
ATOM 687 C CA . ILE A 1 90 ? 27.659 3.275 -16.457 1.00 95.38 90 ILE A CA 1
ATOM 688 C C . ILE A 1 90 ? 27.970 3.136 -14.963 1.00 95.38 90 ILE A C 1
ATOM 690 O O . ILE A 1 90 ? 27.051 2.966 -14.163 1.00 95.38 90 ILE A O 1
ATOM 694 N N . VAL A 1 91 ? 29.242 3.263 -14.569 1.00 94.62 91 VAL A N 1
ATOM 695 C CA . VAL A 1 91 ? 29.647 3.204 -13.155 1.00 94.62 91 VAL A CA 1
ATOM 696 C C . VAL A 1 91 ? 28.930 4.282 -12.341 1.00 94.62 91 VAL A C 1
ATOM 698 O O . VAL A 1 91 ? 28.294 3.955 -11.341 1.00 94.62 91 VAL A O 1
ATOM 701 N N . GLN A 1 92 ? 28.950 5.539 -12.796 1.00 94.69 92 GLN A N 1
ATOM 702 C CA . GLN A 1 92 ? 28.260 6.637 -12.110 1.00 94.69 92 GLN A CA 1
ATOM 703 C C . GLN A 1 92 ? 26.735 6.446 -12.062 1.00 94.69 92 GLN A C 1
ATOM 705 O O . GLN A 1 92 ? 26.070 6.822 -11.097 1.00 94.69 92 GLN A O 1
ATOM 710 N N . ARG A 1 93 ? 26.144 5.814 -13.080 1.00 94.75 93 ARG A N 1
ATOM 711 C CA . ARG A 1 93 ? 24.712 5.502 -13.068 1.00 94.75 93 ARG A CA 1
ATOM 712 C C . ARG A 1 93 ? 24.373 4.456 -12.008 1.00 94.75 93 ARG A C 1
ATOM 714 O O . ARG A 1 93 ? 23.398 4.614 -11.272 1.00 94.75 93 ARG A O 1
ATOM 721 N N . VAL A 1 94 ? 25.185 3.407 -11.906 1.00 95.62 94 VAL A N 1
ATOM 722 C CA . VAL A 1 94 ? 25.006 2.346 -10.908 1.00 95.62 94 VAL A CA 1
ATOM 723 C C . VAL A 1 94 ? 25.207 2.887 -9.491 1.00 95.62 94 VAL A C 1
ATOM 725 O O . VAL A 1 94 ? 24.418 2.550 -8.606 1.00 95.62 94 VAL A O 1
ATOM 728 N N . THR A 1 95 ? 26.192 3.760 -9.258 1.00 93.56 95 THR A N 1
ATOM 729 C CA . THR A 1 95 ? 26.406 4.376 -7.935 1.00 93.56 95 THR A CA 1
ATOM 730 C C . THR A 1 95 ? 25.216 5.240 -7.510 1.00 93.56 95 THR A C 1
ATOM 732 O O . THR A 1 95 ? 24.782 5.143 -6.360 1.00 93.56 95 THR A O 1
ATOM 735 N N . LEU A 1 96 ? 24.618 6.009 -8.425 1.00 94.50 96 LEU A N 1
ATOM 736 C CA . LEU A 1 96 ? 23.418 6.807 -8.149 1.00 94.50 96 LEU A CA 1
ATOM 737 C C . LEU A 1 96 ? 22.193 5.933 -7.844 1.00 94.50 96 LEU A C 1
ATOM 739 O O . LEU A 1 96 ? 21.496 6.160 -6.853 1.00 94.50 96 LEU A O 1
ATOM 743 N N . GLU A 1 97 ? 21.927 4.918 -8.667 1.00 93.88 97 GLU A N 1
ATOM 744 C CA . GLU A 1 97 ? 20.705 4.117 -8.548 1.00 93.88 97 GLU A CA 1
ATOM 745 C C . GLU A 1 97 ? 20.759 3.053 -7.453 1.00 93.88 97 GLU A C 1
ATOM 747 O O . GLU A 1 97 ? 19.773 2.851 -6.742 1.00 93.88 97 GLU A O 1
ATOM 752 N N . LYS A 1 98 ? 21.877 2.332 -7.345 1.00 93.56 98 LYS A N 1
ATOM 753 C CA . LYS A 1 98 ? 22.022 1.195 -6.426 1.00 93.56 98 LYS A CA 1
ATOM 754 C C . LYS A 1 98 ? 22.752 1.570 -5.142 1.00 93.56 98 LYS A C 1
ATOM 756 O O . LYS A 1 98 ? 22.496 0.940 -4.124 1.00 93.56 98 LYS A O 1
ATOM 761 N N . GLY A 1 99 ? 23.618 2.583 -5.173 1.00 89.81 99 GLY A N 1
ATOM 762 C CA . GLY A 1 99 ? 24.332 3.068 -3.990 1.00 89.81 99 GLY A CA 1
ATOM 763 C C . GLY A 1 99 ? 23.542 4.132 -3.231 1.00 89.81 99 GLY A C 1
ATOM 764 O O . GLY A 1 99 ? 23.083 3.900 -2.115 1.00 89.81 99 GLY A O 1
ATOM 765 N N . ILE A 1 100 ? 23.357 5.299 -3.846 1.00 93.25 100 ILE A N 1
ATOM 766 C CA . ILE A 1 100 ? 22.846 6.500 -3.168 1.00 93.25 100 ILE A CA 1
ATOM 767 C C . ILE A 1 100 ? 21.337 6.411 -2.903 1.00 93.25 100 ILE A C 1
ATOM 769 O O . ILE A 1 100 ? 20.898 6.602 -1.770 1.00 93.25 100 ILE A O 1
ATOM 773 N N . LYS A 1 101 ? 20.530 6.055 -3.910 1.00 93.44 101 LYS A N 1
ATOM 774 C CA . LYS A 1 101 ? 19.059 6.021 -3.808 1.00 93.44 101 LYS A CA 1
ATOM 775 C C . LYS A 1 101 ? 18.495 5.203 -2.624 1.00 93.44 101 LYS A C 1
ATOM 777 O O . LYS A 1 101 ? 17.581 5.697 -1.959 1.00 93.44 101 LYS A O 1
ATOM 782 N N . PRO A 1 102 ? 18.969 3.977 -2.309 1.00 95.56 102 PRO A N 1
ATOM 783 C CA . PRO A 1 102 ? 18.465 3.252 -1.140 1.00 95.56 102 PRO A CA 1
ATOM 784 C C . PRO A 1 102 ? 18.878 3.890 0.192 1.00 95.56 102 PRO A C 1
ATOM 786 O O . PRO A 1 102 ? 18.112 3.809 1.152 1.00 95.56 102 PRO A O 1
ATOM 789 N N . LEU A 1 103 ? 20.049 4.531 0.264 1.00 91.62 103 LEU A N 1
ATOM 790 C CA . LEU A 1 103 ? 20.487 5.256 1.459 1.00 91.62 103 LEU A CA 1
ATOM 791 C C . LEU A 1 103 ? 19.621 6.498 1.691 1.00 91.62 103 LEU A C 1
ATOM 793 O O . LEU A 1 103 ? 19.151 6.705 2.806 1.00 91.62 103 LEU A O 1
ATOM 797 N N . GLU A 1 104 ? 19.308 7.247 0.631 1.00 91.88 104 GLU A N 1
ATOM 798 C CA . GLU A 1 104 ? 18.380 8.382 0.702 1.00 91.88 104 GLU A CA 1
ATOM 799 C C . GLU A 1 104 ? 16.991 7.961 1.177 1.00 91.88 104 GLU A C 1
ATOM 801 O O . GLU A 1 104 ? 16.399 8.639 2.011 1.00 91.88 104 GLU A O 1
ATOM 806 N N . LYS A 1 105 ? 16.478 6.813 0.716 1.00 94.56 105 LYS A N 1
ATOM 807 C CA . LYS A 1 105 ? 15.177 6.304 1.171 1.00 94.56 105 LYS A CA 1
ATOM 808 C C . LYS A 1 105 ? 15.177 5.981 2.670 1.00 94.56 105 LYS A C 1
ATOM 810 O O . LYS 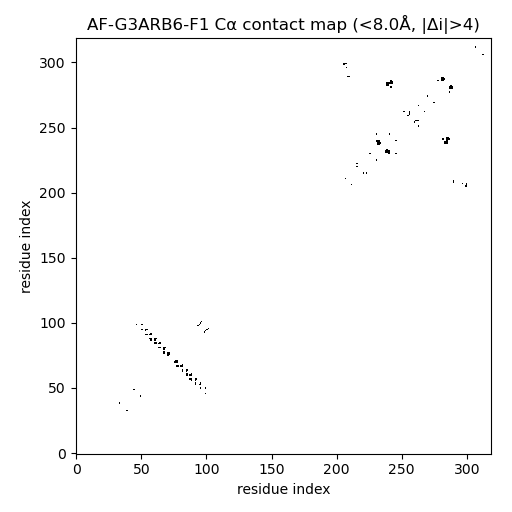A 1 105 ? 14.200 6.274 3.354 1.00 94.56 105 LYS A O 1
ATOM 815 N N . LYS A 1 106 ? 16.261 5.387 3.184 1.00 93.94 106 LYS A N 1
ATOM 816 C CA . LYS A 1 106 ? 16.401 5.064 4.615 1.00 93.94 106 LYS A CA 1
ATOM 817 C C . LYS A 1 106 ? 16.512 6.323 5.472 1.00 93.94 106 LYS A C 1
ATOM 819 O O . LYS A 1 106 ? 15.806 6.433 6.469 1.00 93.94 106 LYS A O 1
ATOM 824 N N . ILE A 1 107 ? 17.355 7.271 5.066 1.00 90.25 107 ILE A N 1
ATOM 825 C CA . ILE A 1 107 ? 17.539 8.537 5.786 1.00 90.25 107 ILE A CA 1
ATOM 826 C C . ILE A 1 107 ? 16.264 9.377 5.717 1.00 90.25 107 ILE A C 1
ATOM 828 O O . ILE A 1 107 ? 15.833 9.903 6.734 1.00 90.25 107 ILE A O 1
ATOM 832 N N . GLY A 1 108 ? 15.607 9.443 4.558 1.00 92.75 108 GLY A N 1
ATOM 833 C CA . GLY A 1 108 ? 14.326 10.128 4.401 1.00 92.75 108 GLY A CA 1
ATOM 834 C C . GLY A 1 108 ? 13.250 9.562 5.325 1.00 92.75 108 GLY A C 1
ATOM 835 O O . GLY A 1 108 ? 12.540 10.326 5.967 1.00 92.75 108 GLY A O 1
ATOM 836 N N . TYR A 1 109 ? 13.181 8.236 5.473 1.00 94.38 109 TYR A N 1
ATOM 837 C CA . TYR A 1 109 ? 12.283 7.606 6.443 1.00 94.38 109 TYR A CA 1
ATOM 838 C C . TYR A 1 109 ? 12.632 7.971 7.893 1.00 94.38 109 TYR A C 1
ATOM 840 O O . TYR A 1 109 ? 11.740 8.267 8.682 1.00 94.38 109 TYR A O 1
ATOM 848 N N . GLN A 1 110 ? 13.917 7.971 8.255 1.00 94.38 110 GLN A N 1
ATOM 849 C CA . GLN A 1 110 ? 14.351 8.359 9.601 1.00 94.38 110 GLN A CA 1
ATOM 850 C C . GLN A 1 110 ? 14.043 9.830 9.900 1.00 94.38 110 GLN A C 1
ATOM 852 O O . GLN A 1 110 ? 13.562 10.135 10.988 1.00 94.38 110 GLN A O 1
ATOM 857 N N . LEU A 1 111 ? 14.262 10.724 8.934 1.00 92.56 111 LEU A N 1
ATOM 858 C CA . LEU A 1 111 ? 13.901 12.135 9.045 1.00 92.56 111 LEU A CA 1
ATOM 859 C C . LEU A 1 111 ? 12.389 12.306 9.186 1.00 92.56 111 LEU A C 1
ATOM 861 O O . LEU A 1 111 ? 11.958 12.992 10.101 1.00 92.56 111 LEU A O 1
ATOM 865 N N . ASP A 1 112 ? 11.585 11.636 8.359 1.00 94.06 112 ASP A N 1
ATOM 866 C CA . ASP A 1 112 ? 10.123 11.681 8.467 1.00 94.06 112 ASP A CA 1
ATOM 867 C C . ASP A 1 112 ? 9.645 11.139 9.824 1.00 94.06 112 ASP A C 1
ATOM 869 O O . ASP A 1 112 ? 8.769 11.720 10.457 1.00 94.06 112 ASP A O 1
ATOM 873 N N . LYS A 1 113 ? 10.277 10.079 10.346 1.00 94.88 113 LYS A N 1
ATOM 874 C CA . LYS A 1 113 ? 9.992 9.565 11.693 1.00 94.88 113 LYS A CA 1
ATOM 875 C C . LYS A 1 113 ? 10.309 10.598 12.777 1.00 94.88 113 LYS A C 1
ATOM 877 O O . LYS A 1 113 ? 9.492 10.781 13.674 1.00 94.88 113 LYS A O 1
ATOM 882 N N . MET A 1 114 ? 11.459 11.273 12.700 1.00 89.88 114 MET A N 1
ATOM 883 C CA . MET A 1 114 ? 11.828 12.316 13.665 1.00 89.88 114 MET A CA 1
ATOM 884 C C . MET A 1 114 ? 10.924 13.544 13.563 1.00 89.88 114 MET A C 1
ATOM 886 O O . MET A 1 114 ? 10.511 14.067 14.590 1.00 89.88 114 MET A O 1
ATOM 890 N N . VAL A 1 115 ? 10.560 13.967 12.350 1.00 94.44 115 VAL A N 1
ATOM 891 C CA . VAL A 1 115 ? 9.615 15.070 12.132 1.00 94.44 115 VAL A CA 1
ATOM 892 C C . VAL A 1 115 ? 8.252 14.715 12.712 1.00 94.44 115 VAL A C 1
ATOM 894 O O . VAL A 1 115 ? 7.709 15.500 13.473 1.00 94.44 115 VAL A O 1
ATOM 897 N N . ARG A 1 116 ? 7.731 13.512 12.444 1.00 93.81 116 ARG A N 1
ATOM 898 C CA . ARG A 1 116 ? 6.461 13.046 13.026 1.00 93.81 116 ARG A CA 1
ATOM 899 C C . ARG A 1 116 ? 6.504 12.963 14.547 1.00 93.81 116 ARG A C 1
ATOM 901 O O . ARG A 1 116 ? 5.505 13.253 15.194 1.00 93.81 116 ARG A O 1
ATOM 908 N N . ALA A 1 117 ? 7.627 12.528 15.118 1.00 93.81 117 ALA A N 1
ATOM 909 C CA . ALA A 1 117 ? 7.805 12.507 16.565 1.00 93.81 117 ALA A CA 1
ATOM 910 C C . ALA A 1 117 ? 7.788 13.933 17.131 1.00 93.81 117 ALA A C 1
ATOM 912 O O . ALA A 1 117 ? 7.062 14.194 18.081 1.00 93.81 117 ALA A O 1
ATOM 913 N N . TYR A 1 118 ? 8.507 14.860 16.497 1.00 94.75 118 TYR A N 1
ATOM 914 C CA . TYR A 1 118 ? 8.535 16.263 16.895 1.00 94.75 118 TYR A CA 1
ATOM 915 C C . TYR A 1 118 ? 7.160 16.934 16.781 1.00 94.75 118 TYR A C 1
ATOM 917 O O . TYR A 1 118 ? 6.721 17.566 17.732 1.00 94.75 118 TYR A O 1
ATOM 925 N N . THR A 1 119 ? 6.431 16.740 15.675 1.00 93.88 119 THR A N 1
ATOM 926 C CA . THR A 1 119 ? 5.083 17.313 15.512 1.00 93.88 119 THR A CA 1
ATOM 927 C C . THR A 1 119 ? 4.095 16.748 16.527 1.00 93.88 119 THR A C 1
ATOM 929 O O . THR A 1 119 ? 3.249 17.483 17.014 1.00 93.88 119 THR A O 1
ATOM 932 N N . ARG A 1 120 ? 4.204 15.459 16.884 1.00 91.88 120 ARG A N 1
ATOM 933 C CA . ARG A 1 120 ? 3.383 14.865 17.952 1.00 91.88 120 ARG A CA 1
ATOM 934 C C . ARG A 1 120 ? 3.709 15.467 19.313 1.00 91.88 120 ARG A C 1
ATOM 936 O O . ARG A 1 120 ? 2.793 15.814 20.041 1.00 91.88 120 ARG A O 1
ATOM 943 N N . MET A 1 121 ? 4.995 15.629 19.629 1.00 89.75 121 MET A N 1
ATOM 944 C CA . MET A 1 121 ? 5.414 16.290 20.867 1.00 89.75 121 MET A CA 1
ATOM 945 C C . MET A 1 121 ? 4.899 17.729 20.929 1.00 89.75 121 MET A C 1
ATOM 947 O O . MET A 1 121 ? 4.374 18.126 21.958 1.00 89.75 121 MET A O 1
ATOM 951 N N . GLU A 1 122 ? 4.966 18.479 19.828 1.00 92.75 122 GLU A N 1
ATOM 952 C CA . GLU A 1 122 ? 4.437 19.844 19.758 1.00 92.75 122 GLU A CA 1
ATOM 953 C C . GLU A 1 122 ? 2.904 19.883 19.912 1.00 92.75 122 GLU A C 1
ATOM 955 O O . GLU A 1 122 ? 2.366 20.745 20.604 1.00 92.75 122 GLU A O 1
ATOM 960 N N . GLU A 1 123 ? 2.176 18.946 19.297 1.00 90.62 123 GLU A N 1
ATOM 961 C CA . GLU A 1 123 ? 0.725 18.809 19.475 1.00 90.62 123 GLU A CA 1
ATOM 962 C C . GLU A 1 123 ? 0.354 18.449 20.917 1.00 90.62 123 GLU A C 1
ATOM 964 O O . GLU A 1 123 ? -0.615 18.986 21.452 1.00 90.62 123 GLU A O 1
ATOM 969 N N . ASP A 1 124 ? 1.108 17.558 21.554 1.00 89.62 124 ASP A N 1
ATOM 970 C CA . ASP A 1 124 ? 0.862 17.144 22.931 1.00 89.62 124 ASP A CA 1
ATOM 971 C C . ASP A 1 124 ? 1.226 18.251 23.926 1.00 89.62 124 ASP A C 1
ATOM 973 O O . ASP A 1 124 ? 0.460 18.494 24.856 1.00 89.62 124 ASP A O 1
ATOM 977 N N . GLU A 1 125 ? 2.314 18.991 23.695 1.00 90.69 125 GLU A N 1
ATOM 978 C CA . GLU A 1 125 ? 2.660 20.200 24.452 1.00 90.69 125 GLU A CA 1
ATOM 979 C C . GLU A 1 125 ? 1.542 21.245 24.349 1.00 90.69 125 GLU A C 1
ATOM 981 O O . GLU A 1 125 ? 1.050 21.707 25.378 1.00 90.69 125 GLU A O 1
ATOM 986 N N . ARG A 1 126 ? 1.036 21.528 23.140 1.00 89.75 126 ARG A N 1
ATOM 987 C CA . ARG A 1 126 ? -0.108 22.437 22.938 1.00 89.75 126 ARG A CA 1
ATOM 988 C C . ARG A 1 126 ? -1.374 21.950 23.643 1.00 89.75 126 ARG A C 1
ATOM 990 O O . ARG A 1 126 ? -2.045 22.736 24.301 1.00 89.75 126 ARG A O 1
ATOM 997 N N . LYS A 1 127 ? -1.699 20.654 23.567 1.00 88.81 127 LYS A N 1
ATOM 998 C CA . LYS A 1 127 ? -2.854 20.077 24.285 1.00 88.81 127 LYS A CA 1
ATOM 999 C C . LYS A 1 127 ? -2.694 20.184 25.801 1.00 88.81 127 LYS A C 1
ATOM 1001 O O . LYS A 1 127 ? -3.690 20.363 26.499 1.00 88.81 127 LYS A O 1
ATOM 1006 N N . ILE A 1 128 ? -1.479 20.022 26.325 1.00 87.12 128 ILE A N 1
ATOM 1007 C CA . ILE A 1 128 ? -1.189 20.172 27.755 1.00 87.12 128 ILE A CA 1
ATOM 1008 C C . ILE A 1 128 ? -1.337 21.640 28.164 1.00 87.12 128 ILE A C 1
ATOM 1010 O O . ILE A 1 128 ? -1.992 21.909 29.168 1.00 87.12 128 ILE A O 1
ATOM 1014 N N . GLU A 1 129 ? -0.809 22.580 27.380 1.00 85.31 129 GLU A N 1
ATOM 1015 C CA . GLU A 1 129 ? -0.984 24.021 27.602 1.00 85.31 129 GLU A CA 1
ATOM 1016 C C . GLU A 1 129 ? -2.462 24.433 27.553 1.00 85.31 129 GLU A C 1
ATOM 1018 O O . GLU A 1 129 ? -2.936 25.127 28.451 1.00 85.31 129 GLU A O 1
ATOM 1023 N N . ASP A 1 130 ? -3.230 23.941 26.578 1.00 85.56 130 ASP A N 1
ATOM 1024 C CA . ASP A 1 130 ? -4.671 24.188 26.472 1.00 85.56 130 ASP A CA 1
ATOM 1025 C C . ASP A 1 130 ? -5.437 23.607 27.668 1.00 85.56 130 ASP A C 1
ATOM 1027 O O . ASP A 1 130 ? -6.338 24.254 28.206 1.00 85.56 130 ASP A O 1
ATOM 1031 N N . LYS A 1 131 ? -5.071 22.404 28.134 1.00 83.06 131 LYS A N 1
ATOM 1032 C CA . LYS A 1 131 ? -5.656 21.794 29.339 1.00 83.06 131 LYS A CA 1
ATOM 1033 C C . LYS A 1 131 ? -5.307 22.579 30.603 1.00 83.06 131 LYS A C 1
ATOM 1035 O O . LYS A 1 131 ? -6.179 22.755 31.447 1.00 83.06 131 LYS A O 1
ATOM 1040 N N . LEU A 1 132 ? -4.073 23.066 30.732 1.00 78.25 132 LEU A N 1
ATOM 1041 C CA . LEU A 1 132 ? -3.638 23.890 31.865 1.00 78.25 132 LEU A CA 1
ATOM 1042 C C . LEU A 1 132 ? -4.352 25.248 31.878 1.00 78.25 132 LEU A C 1
ATOM 1044 O O . LEU A 1 132 ? -4.852 25.659 32.921 1.00 78.25 132 LEU A O 1
ATOM 1048 N N . ASN A 1 133 ? -4.490 25.897 30.720 1.00 74.38 133 ASN A N 1
ATOM 1049 C CA . ASN A 1 133 ? -5.207 27.168 30.584 1.00 74.38 133 ASN A CA 1
ATOM 1050 C C . ASN A 1 133 ? -6.720 27.020 30.812 1.00 74.38 133 ASN A C 1
ATOM 1052 O O . ASN A 1 133 ? -7.367 27.935 31.321 1.00 74.38 133 ASN A O 1
ATOM 1056 N N . LYS A 1 134 ? -7.300 25.870 30.447 1.00 69.75 134 LYS A N 1
ATOM 1057 C CA . LYS A 1 134 ? -8.722 25.572 30.659 1.00 69.75 134 LYS A CA 1
ATOM 1058 C C . LYS A 1 134 ? -9.023 25.116 32.092 1.00 69.75 134 LYS A C 1
ATOM 1060 O O . LYS A 1 134 ? -10.120 25.358 32.568 1.00 69.75 134 LYS A O 1
ATOM 1065 N N . ALA A 1 135 ? -8.058 24.531 32.803 1.00 59.25 135 ALA A N 1
ATOM 1066 C CA . ALA A 1 135 ? -8.199 24.185 34.220 1.00 59.25 135 ALA A CA 1
ATOM 1067 C C . ALA A 1 135 ? -8.222 25.413 35.156 1.00 59.25 135 ALA A C 1
ATOM 1069 O O . ALA A 1 135 ? -8.732 25.309 36.268 1.00 59.25 135 ALA A O 1
ATOM 1070 N N . ASP A 1 136 ? -7.718 26.572 34.713 1.00 55.06 136 ASP A N 1
ATOM 1071 C CA . ASP A 1 136 ? -7.769 27.837 35.471 1.00 55.06 136 ASP A CA 1
ATOM 1072 C C . ASP A 1 136 ? -9.103 28.600 35.281 1.00 55.06 136 ASP A C 1
ATOM 1074 O O . ASP A 1 136 ? -9.378 29.592 35.951 1.00 55.06 136 ASP A O 1
ATOM 1078 N N . ASN A 1 137 ? -9.983 28.125 34.388 1.00 52.06 137 ASN A N 1
ATOM 1079 C CA . ASN A 1 137 ? -11.329 28.659 34.184 1.00 52.06 137 ASN A CA 1
ATOM 1080 C C . ASN A 1 137 ? -12.348 27.518 34.061 1.00 52.06 137 ASN A C 1
ATOM 1082 O O . ASN A 1 137 ? -12.499 26.931 32.995 1.00 52.06 137 ASN A O 1
ATOM 1086 N N . SER A 1 138 ? -13.129 27.321 35.123 1.00 40.78 138 SER A N 1
ATOM 1087 C CA . SER A 1 138 ? -14.297 26.433 35.263 1.00 40.78 138 SER A CA 1
ATOM 1088 C C . SER A 1 138 ? -14.037 24.988 35.709 1.00 40.78 138 SER A C 1
ATOM 1090 O O . SER A 1 138 ? -13.466 24.154 35.012 1.00 40.78 138 SER A O 1
ATOM 1092 N N . ASP A 1 139 ? -14.537 24.742 36.919 1.00 48.75 139 ASP A N 1
ATOM 1093 C CA . ASP A 1 139 ? -14.954 23.457 37.461 1.00 48.75 139 ASP A CA 1
ATOM 1094 C C . ASP A 1 139 ? -16.119 22.891 36.617 1.00 48.75 139 ASP A C 1
ATOM 1096 O O . ASP A 1 139 ? -16.932 23.648 36.084 1.00 48.75 139 ASP A O 1
ATOM 1100 N N . GLU A 1 140 ? -16.204 21.563 36.579 1.00 47.53 140 GLU A N 1
ATOM 1101 C CA . GLU A 1 140 ? -17.265 20.718 36.002 1.00 47.53 140 GLU A CA 1
ATOM 1102 C C . GLU A 1 140 ? -17.304 20.448 34.476 1.00 47.53 140 GLU A C 1
ATOM 1104 O O . GLU A 1 140 ? -17.493 21.313 33.625 1.00 47.53 140 GLU A O 1
ATOM 1109 N N . ASN A 1 141 ? -17.303 19.135 34.196 1.00 46.50 141 ASN A N 1
ATOM 1110 C CA . ASN A 1 141 ? -17.644 18.419 32.961 1.00 46.50 141 ASN A CA 1
ATOM 1111 C C . ASN A 1 141 ? -16.609 18.390 31.822 1.00 46.50 141 ASN A C 1
ATOM 1113 O O . ASN A 1 141 ? -16.572 19.248 30.943 1.00 46.50 141 ASN A O 1
ATOM 1117 N N . SER A 1 142 ? -15.877 17.274 31.741 1.00 34.44 142 SER A N 1
ATOM 1118 C CA . SER A 1 142 ? -15.397 16.766 30.457 1.00 34.44 142 SER A CA 1
ATOM 1119 C C . SER A 1 142 ? -15.404 15.243 30.466 1.00 34.44 142 SER A C 1
ATOM 1121 O O . SER A 1 142 ? -14.716 14.620 31.272 1.00 34.44 142 SER A O 1
ATOM 1123 N N . ASP A 1 143 ? -16.207 14.696 29.556 1.00 38.59 143 ASP A N 1
ATOM 1124 C CA . ASP A 1 143 ? -16.269 13.294 29.165 1.00 38.59 143 ASP A CA 1
ATOM 1125 C C . ASP A 1 143 ? -14.866 12.715 28.928 1.00 38.59 143 ASP A C 1
ATOM 1127 O O . ASP A 1 143 ? -14.036 13.301 28.225 1.00 38.59 143 ASP A O 1
ATOM 1131 N N . GLU A 1 144 ? -14.617 11.556 29.537 1.00 38.62 144 GLU A N 1
ATOM 1132 C CA . GLU A 1 144 ? -13.456 10.708 29.281 1.00 38.62 144 GLU A CA 1
ATOM 1133 C C . GLU A 1 144 ? -13.673 9.967 27.950 1.00 38.62 144 GLU A C 1
ATOM 1135 O O . GLU A 1 144 ? -14.180 8.847 27.915 1.00 38.62 144 GLU A O 1
ATOM 1140 N N . ASP A 1 145 ? -13.283 10.596 26.839 1.00 36.41 145 ASP A N 1
ATOM 1141 C CA . ASP A 1 145 ? -12.905 9.859 25.632 1.00 36.41 145 ASP A CA 1
ATOM 1142 C C . ASP A 1 145 ? -11.530 9.221 25.893 1.00 36.41 145 ASP A C 1
ATOM 1144 O O . ASP A 1 145 ? -10.475 9.835 25.712 1.00 36.41 145 ASP A O 1
ATOM 1148 N N . GLU A 1 146 ? -11.552 7.981 26.387 1.00 37.44 146 GLU A N 1
ATOM 1149 C CA . GLU A 1 146 ? -10.390 7.094 26.446 1.00 37.44 146 GLU A CA 1
ATOM 1150 C C . GLU A 1 146 ? -9.930 6.766 25.014 1.00 37.44 146 GLU A C 1
ATOM 1152 O O . GLU A 1 146 ? -10.357 5.787 24.395 1.00 37.44 146 GLU A O 1
ATOM 1157 N N . GLU A 1 147 ? -9.041 7.596 24.466 1.00 37.16 147 GLU A N 1
ATOM 1158 C CA . GLU A 1 147 ? -8.183 7.195 23.354 1.00 37.16 147 GLU A CA 1
ATOM 1159 C C . GLU A 1 147 ? -7.179 6.154 23.864 1.00 37.16 147 GLU A C 1
ATOM 1161 O O . GLU A 1 147 ? -6.117 6.476 24.397 1.00 37.16 147 GLU A O 1
ATOM 1166 N N . ASP A 1 148 ? -7.557 4.888 23.679 1.00 36.72 148 ASP A N 1
ATOM 1167 C CA . ASP A 1 148 ? -6.692 3.709 23.701 1.00 36.72 148 ASP A CA 1
ATOM 1168 C C . ASP A 1 148 ? -5.557 3.904 22.680 1.00 36.72 148 ASP A C 1
ATOM 1170 O O . ASP A 1 148 ? -5.656 3.575 21.492 1.00 36.72 148 ASP A O 1
ATOM 1174 N N . SER A 1 149 ? -4.492 4.556 23.140 1.00 39.59 149 SER A N 1
ATOM 1175 C CA . SER A 1 149 ? -3.225 4.633 22.434 1.00 39.59 149 SER A CA 1
ATOM 1176 C C . SER A 1 149 ? -2.573 3.265 22.543 1.00 39.59 149 SER A C 1
ATOM 1178 O O . SER A 1 149 ? -2.053 2.899 23.593 1.00 39.59 149 SER A O 1
ATOM 1180 N N . GLU A 1 150 ? -2.616 2.515 21.441 1.00 40.72 150 GLU A N 1
ATOM 1181 C CA . GLU A 1 150 ? -1.835 1.297 21.224 1.00 40.72 150 GLU A CA 1
ATOM 1182 C C . GLU A 1 150 ? -0.325 1.627 21.328 1.00 40.72 150 GLU A C 1
ATOM 1184 O O . GLU A 1 150 ? 0.380 1.813 20.334 1.00 40.72 150 GLU A O 1
ATOM 1189 N N . GLU A 1 151 ? 0.174 1.713 22.562 1.00 45.25 151 GLU A N 1
ATOM 1190 C CA . GLU A 1 151 ? 1.573 1.530 22.934 1.00 45.25 151 GLU A CA 1
ATOM 1191 C C . GLU A 1 151 ? 1.923 0.050 22.763 1.00 45.25 151 GLU A C 1
ATOM 1193 O O . GLU A 1 151 ? 1.836 -0.743 23.701 1.00 45.25 151 GLU A O 1
ATOM 1198 N N . GLU A 1 152 ? 2.333 -0.354 21.561 1.00 47.28 152 GLU A N 1
ATOM 1199 C CA . GLU A 1 152 ? 2.958 -1.675 21.391 1.00 47.28 152 GLU A CA 1
ATOM 1200 C C . GLU A 1 152 ? 4.446 -1.632 21.020 1.00 47.28 152 GLU A C 1
ATOM 1202 O O . GLU A 1 152 ? 5.075 -2.685 20.972 1.00 47.28 152 GLU A O 1
ATOM 1207 N N . ASP A 1 153 ? 5.065 -0.448 20.900 1.00 45.50 153 ASP A N 1
ATOM 1208 C CA . ASP A 1 153 ? 6.464 -0.344 20.444 1.00 45.50 153 ASP A CA 1
ATOM 1209 C C . ASP A 1 153 ? 7.450 0.411 21.361 1.00 45.50 153 ASP A C 1
ATOM 1211 O O . ASP A 1 153 ? 8.620 0.515 20.992 1.00 45.50 153 ASP A O 1
ATOM 1215 N N . ASP A 1 154 ? 7.073 0.872 22.565 1.00 53.41 154 ASP A N 1
ATOM 1216 C CA . ASP A 1 154 ? 8.013 1.603 23.445 1.00 53.41 154 ASP A CA 1
ATOM 1217 C C . ASP A 1 154 ? 8.167 1.020 24.862 1.00 53.41 154 ASP A C 1
ATOM 1219 O O . ASP A 1 154 ? 7.986 1.669 25.889 1.00 53.41 154 ASP A O 1
ATOM 1223 N N . ARG A 1 155 ? 8.576 -0.253 24.929 1.00 51.47 155 ARG A N 1
ATOM 1224 C CA . ARG A 1 155 ? 8.865 -0.975 26.187 1.00 51.47 155 ARG A CA 1
ATOM 1225 C C . ARG A 1 155 ? 10.104 -0.478 26.958 1.00 51.47 155 ARG A C 1
ATOM 1227 O O . ARG A 1 155 ? 10.519 -1.146 27.905 1.00 51.47 155 ARG A O 1
ATOM 1234 N N . LEU A 1 156 ? 10.727 0.640 26.572 1.00 52.75 156 LEU A N 1
ATOM 1235 C CA . LEU A 1 156 ? 11.943 1.156 27.221 1.00 52.75 156 LEU A CA 1
ATOM 1236 C C . LEU A 1 156 ? 11.803 2.565 27.815 1.00 52.75 156 LEU A C 1
ATOM 1238 O O . LEU A 1 156 ? 12.720 3.006 28.507 1.00 52.75 156 LEU A O 1
ATOM 1242 N N . ALA A 1 157 ? 10.664 3.238 27.647 1.00 58.69 157 ALA A N 1
ATOM 1243 C CA . ALA A 1 157 ? 10.408 4.546 28.244 1.00 58.69 157 ALA A CA 1
ATOM 1244 C C . ALA A 1 157 ? 9.461 4.450 29.459 1.00 58.69 157 ALA A C 1
ATOM 1246 O O . ALA A 1 157 ? 8.369 5.005 29.456 1.00 58.69 157 ALA A O 1
ATOM 1247 N N . TYR A 1 158 ? 9.866 3.759 30.534 1.00 56.91 158 TYR A N 1
ATOM 1248 C CA . TYR A 1 158 ? 9.078 3.755 31.777 1.00 56.91 158 TYR A CA 1
ATOM 1249 C C . TYR A 1 158 ? 9.205 5.106 32.500 1.00 56.91 158 TYR A C 1
ATOM 1251 O O . TYR A 1 158 ? 10.233 5.401 33.116 1.00 56.91 158 TYR A O 1
ATOM 1259 N N . ARG A 1 159 ? 8.148 5.923 32.445 1.00 66.19 159 ARG A N 1
ATOM 1260 C CA . ARG A 1 159 ? 7.945 7.089 33.317 1.00 66.19 159 ARG A CA 1
ATOM 1261 C C . ARG A 1 159 ? 6.812 6.786 34.308 1.00 66.19 159 ARG A C 1
ATOM 1263 O O . ARG A 1 159 ? 5.807 6.218 33.898 1.00 66.19 159 ARG A O 1
ATOM 1270 N N . PRO A 1 160 ? 6.947 7.132 35.601 1.00 57.88 160 PRO A N 1
ATOM 1271 C CA . PRO A 1 160 ? 5.876 6.914 36.568 1.00 57.88 160 PRO A CA 1
ATOM 1272 C C . PRO A 1 160 ? 4.728 7.917 36.362 1.00 57.88 160 PRO A C 1
ATOM 1274 O O . PRO A 1 160 ? 4.956 9.128 36.330 1.00 57.88 160 PRO A O 1
ATOM 1277 N N . ASP A 1 161 ? 3.498 7.405 36.271 1.00 62.78 161 ASP A N 1
ATOM 1278 C CA . ASP A 1 161 ? 2.263 8.184 36.124 1.00 62.78 161 ASP A CA 1
ATOM 1279 C C . ASP A 1 161 ? 1.963 9.046 37.361 1.00 62.78 161 ASP A C 1
ATOM 1281 O O . ASP A 1 161 ? 1.509 8.562 38.403 1.00 62.78 161 ASP A O 1
ATOM 1285 N N . ALA A 1 162 ? 2.155 10.361 37.238 1.00 63.06 162 ALA A N 1
ATOM 1286 C CA . ALA A 1 162 ? 1.824 11.332 38.287 1.00 63.06 162 ALA A CA 1
ATOM 1287 C C . ALA A 1 162 ? 0.305 11.448 38.546 1.00 63.06 162 ALA A C 1
ATOM 1289 O O . ALA A 1 162 ? -0.118 11.796 39.650 1.00 63.06 162 ALA A O 1
ATOM 1290 N N . SER A 1 163 ? -0.525 11.111 37.553 1.00 66.94 163 SER A N 1
ATOM 1291 C CA . SER A 1 163 ? -1.992 11.139 37.640 1.00 66.94 163 SER A CA 1
ATOM 1292 C C . SER A 1 163 ? -2.556 10.019 38.525 1.00 66.94 163 SER A C 1
ATOM 1294 O O . SER A 1 163 ? -3.551 10.224 39.223 1.00 66.94 163 SER A O 1
ATOM 1296 N N . ALA A 1 164 ? -1.900 8.855 38.564 1.00 66.25 164 ALA A N 1
ATOM 1297 C CA . ALA A 1 164 ? -2.298 7.728 39.405 1.00 66.25 164 ALA A CA 1
ATOM 1298 C C . ALA A 1 164 ? -2.017 7.987 40.896 1.00 66.25 164 ALA A C 1
ATOM 1300 O O . ALA A 1 164 ? -2.786 7.560 41.758 1.00 66.25 164 ALA A O 1
ATOM 1301 N N . LEU A 1 165 ? -0.961 8.747 41.208 1.00 66.00 165 LEU A N 1
ATOM 1302 C CA . LEU A 1 165 ? -0.597 9.105 42.582 1.00 66.00 165 LEU A CA 1
ATOM 1303 C C . LEU A 1 165 ? -1.609 10.081 43.214 1.00 66.00 165 LEU A C 1
ATOM 1305 O O . LEU A 1 165 ? -1.928 9.966 44.396 1.00 66.00 165 LEU A O 1
ATOM 1309 N N . ALA A 1 166 ? -2.169 11.000 42.420 1.00 64.88 166 ALA A N 1
ATOM 1310 C CA . ALA A 1 166 ? -3.168 11.968 42.882 1.00 64.88 166 ALA A CA 1
ATOM 1311 C C . ALA A 1 166 ? -4.526 11.327 43.236 1.00 64.88 166 ALA A C 1
ATOM 1313 O O . ALA A 1 166 ? -5.260 11.855 44.072 1.00 64.88 166 ALA A O 1
ATOM 1314 N N . LYS A 1 167 ? -4.850 10.163 42.653 1.00 63.34 167 LYS A N 1
ATOM 1315 C CA . LYS A 1 167 ? -6.102 9.425 42.910 1.00 63.34 167 LYS A CA 1
ATOM 1316 C C . LYS A 1 167 ? -6.105 8.654 44.243 1.00 63.34 167 LYS A C 1
ATOM 1318 O O . LYS A 1 167 ? -7.163 8.213 44.679 1.00 63.34 167 LYS A O 1
ATOM 1323 N N . LEU A 1 168 ? -4.955 8.505 44.909 1.00 59.38 168 LEU A N 1
ATOM 1324 C CA . LEU A 1 168 ? -4.818 7.756 46.170 1.00 59.38 168 LEU A CA 1
ATOM 1325 C C . LEU A 1 168 ? -5.016 8.608 47.440 1.00 59.38 168 LEU A C 1
ATOM 1327 O O . LEU A 1 168 ? -4.941 8.078 48.549 1.00 59.38 168 LEU A O 1
ATOM 1331 N N . ALA A 1 169 ? -5.292 9.909 47.313 1.00 55.84 169 ALA A N 1
ATOM 1332 C CA . ALA A 1 169 ? -5.581 10.769 48.460 1.00 55.84 169 ALA A CA 1
ATOM 1333 C C . ALA A 1 169 ? -7.037 10.574 48.953 1.00 55.84 169 ALA A C 1
ATOM 1335 O O . ALA A 1 169 ? -7.974 10.737 48.167 1.00 55.84 169 ALA A O 1
ATOM 1336 N N . PRO A 1 170 ? -7.280 10.251 50.241 1.00 49.44 170 PRO A N 1
ATOM 1337 C CA . PRO A 1 170 ? -8.631 10.012 50.744 1.00 49.44 170 PRO A CA 1
ATOM 1338 C C . PRO A 1 170 ? -9.430 11.323 50.852 1.00 49.44 170 PRO A C 1
ATOM 1340 O O . PRO A 1 170 ? -9.109 12.197 51.656 1.00 49.44 170 PRO A O 1
ATOM 1343 N N . LYS A 1 171 ? -10.507 11.456 50.065 1.00 48.66 171 LYS A N 1
ATOM 1344 C CA . LYS A 1 171 ? -11.500 12.537 50.198 1.00 48.66 171 LYS A CA 1
ATOM 1345 C C . LYS A 1 171 ? -12.465 12.226 51.352 1.00 48.66 171 LYS A C 1
ATOM 1347 O O . LYS A 1 171 ? -13.112 11.180 51.370 1.00 48.66 171 LYS A O 1
ATOM 1352 N N . GLY A 1 172 ? -12.534 13.141 52.321 1.00 43.97 172 GLY A N 1
ATOM 1353 C CA . GLY A 1 172 ? -13.436 13.091 53.473 1.00 43.97 172 GLY A CA 1
ATOM 1354 C C . GLY A 1 172 ? -14.912 13.155 53.070 1.00 43.97 172 GLY A C 1
ATOM 1355 O O . GLY A 1 172 ? -15.287 13.836 52.119 1.00 43.97 172 GLY A O 1
ATOM 1356 N N . LYS A 1 173 ? -15.743 12.403 53.793 1.00 38.38 173 LYS A N 1
ATOM 1357 C CA . LYS A 1 173 ? -17.181 12.255 53.564 1.00 38.38 173 LYS A CA 1
ATOM 1358 C C . LYS A 1 173 ? -17.936 13.242 54.457 1.00 38.38 173 LYS A C 1
ATOM 1360 O O . LYS A 1 173 ? -18.101 12.972 55.642 1.00 38.38 173 LYS A O 1
ATOM 1365 N N . ASP A 1 174 ? -18.405 14.349 53.891 1.00 38.97 174 ASP A N 1
ATOM 1366 C CA . ASP A 1 174 ? -19.320 15.266 54.573 1.00 38.97 174 ASP A CA 1
ATOM 1367 C C . ASP A 1 174 ? -20.771 14.808 54.389 1.00 38.97 174 ASP A C 1
ATOM 1369 O O . ASP A 1 174 ? -21.294 14.717 53.279 1.00 38.97 174 ASP A O 1
ATOM 1373 N N . THR A 1 175 ? -21.436 14.510 55.504 1.00 44.50 175 THR A N 1
ATOM 1374 C CA . THR A 1 175 ? -22.880 14.267 55.574 1.00 44.50 175 THR A CA 1
ATOM 1375 C C . THR A 1 175 ? -23.566 15.467 56.217 1.00 44.50 175 THR A C 1
ATOM 1377 O O . THR A 1 175 ? -23.357 15.729 57.403 1.00 44.50 175 THR A O 1
ATOM 1380 N N . LYS A 1 176 ? -24.453 16.146 55.483 1.00 39.22 176 LYS A N 1
ATOM 1381 C CA . LYS A 1 176 ? -25.525 16.971 56.061 1.00 39.22 176 LYS A CA 1
ATOM 1382 C C . LYS A 1 176 ? -26.857 16.665 55.368 1.00 39.22 176 LYS A C 1
ATOM 1384 O O . LYS A 1 176 ? -26.873 16.613 54.141 1.00 39.22 176 LYS A O 1
ATOM 1389 N N . PRO A 1 177 ? -27.962 16.494 56.117 1.00 55.28 177 PRO A N 1
ATOM 1390 C CA . PRO A 1 177 ? -29.299 16.394 55.553 1.00 55.28 177 PRO A CA 1
ATOM 1391 C C . PRO A 1 177 ? -30.030 17.746 55.658 1.00 55.28 177 PRO A C 1
ATOM 1393 O O . PRO A 1 177 ? -30.047 18.366 56.720 1.00 55.28 177 PRO A O 1
ATOM 1396 N N . SER A 1 178 ? -30.682 18.192 54.587 1.00 41.62 178 SER A N 1
ATOM 1397 C CA . SER A 1 178 ? -31.804 19.136 54.678 1.00 41.62 178 SER A CA 1
ATOM 1398 C C . SER A 1 178 ? -32.788 18.855 53.548 1.00 41.62 178 SER A C 1
ATOM 1400 O O . SER A 1 178 ? -32.371 18.584 52.424 1.00 41.62 178 SER A O 1
ATOM 1402 N N . GLY A 1 179 ? -34.074 18.850 53.888 1.00 49.72 179 GLY A N 1
ATOM 1403 C CA . GLY A 1 179 ? -3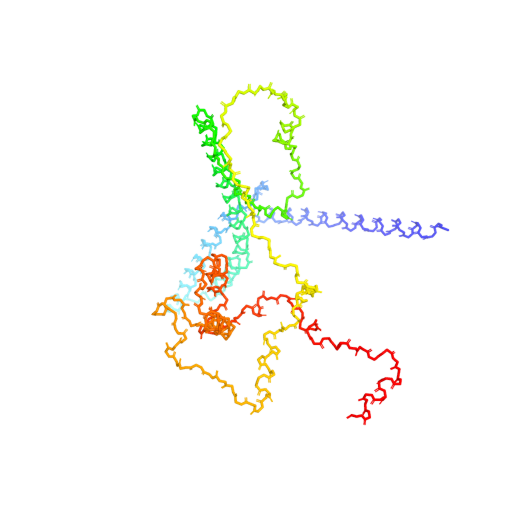5.137 18.245 53.098 1.00 49.72 179 GLY A CA 1
ATOM 1404 C C . GLY A 1 179 ? -35.582 19.029 51.868 1.00 49.72 179 GLY A C 1
ATOM 1405 O O . GLY A 1 179 ? -35.560 20.253 51.851 1.00 49.72 179 GLY A O 1
ATOM 1406 N N . ASP A 1 180 ? -35.991 18.261 50.861 1.00 51.91 180 ASP A N 1
ATOM 1407 C CA . ASP A 1 180 ? -37.275 18.358 50.160 1.00 51.91 180 ASP A CA 1
ATOM 1408 C C . ASP A 1 180 ? -37.368 17.105 49.269 1.00 51.91 180 ASP A C 1
ATOM 1410 O O . ASP A 1 180 ? -36.765 17.009 48.198 1.00 51.91 180 ASP A O 1
ATOM 1414 N N . GLU A 1 181 ? -38.039 16.064 49.767 1.00 61.47 181 GLU A N 1
ATOM 1415 C CA . GLU A 1 181 ? -38.115 14.756 49.108 1.00 61.47 181 GLU A CA 1
ATOM 1416 C C . GLU A 1 181 ? -39.129 14.779 47.957 1.00 61.47 181 GLU A C 1
ATOM 1418 O O . GLU A 1 181 ? -40.275 14.344 48.076 1.00 61.47 181 GLU A O 1
ATOM 1423 N N . LYS A 1 182 ? -38.693 15.255 46.788 1.00 69.38 182 LYS A N 1
ATOM 1424 C CA . LYS A 1 182 ? -39.367 14.937 45.528 1.00 69.38 182 LYS A CA 1
ATOM 1425 C C . LYS A 1 182 ? -38.925 13.542 45.093 1.00 69.38 182 LYS A C 1
ATOM 1427 O O . LYS A 1 182 ? -37.774 13.355 44.707 1.00 69.38 182 LYS A O 1
ATOM 1432 N N . TYR A 1 183 ? -39.827 12.562 45.150 1.00 79.06 183 TYR A N 1
ATOM 1433 C CA . TYR A 1 183 ? -39.530 11.202 44.694 1.00 79.06 183 TYR A CA 1
ATOM 1434 C C . TYR A 1 183 ? -39.089 11.214 43.223 1.00 79.06 183 TYR A C 1
ATOM 1436 O O . TYR A 1 183 ? -39.870 11.546 42.327 1.00 79.06 183 TYR A O 1
ATOM 1444 N N . VAL A 1 184 ? -37.831 10.849 42.976 1.00 76.44 184 VAL A N 1
ATOM 1445 C CA . VAL A 1 184 ? -37.298 10.606 41.635 1.00 76.44 184 VAL A CA 1
ATOM 1446 C C . VAL A 1 184 ? -37.262 9.100 41.434 1.00 76.44 184 VAL A C 1
ATOM 1448 O O . VAL A 1 184 ? -36.527 8.392 42.121 1.00 76.44 184 VAL A O 1
ATOM 1451 N N . ALA A 1 185 ? -38.071 8.607 40.495 1.00 79.94 185 ALA A N 1
ATOM 1452 C CA . ALA A 1 185 ? -38.060 7.197 40.136 1.00 79.94 185 ALA A CA 1
ATOM 1453 C C . ALA A 1 185 ? -36.650 6.786 39.662 1.00 79.94 185 ALA A C 1
ATOM 1455 O O . ALA A 1 185 ? -36.022 7.525 38.893 1.00 79.94 185 ALA A O 1
ATOM 1456 N N . PRO A 1 186 ? -36.137 5.624 40.099 1.00 76.81 186 PRO A N 1
ATOM 1457 C CA . PRO A 1 186 ? -34.808 5.169 39.723 1.00 76.81 186 PRO A CA 1
ATOM 1458 C C . PRO A 1 186 ? -34.721 4.989 38.205 1.00 76.81 186 PRO A C 1
ATOM 1460 O O . PRO A 1 186 ? -35.544 4.309 37.589 1.00 76.81 186 PRO A O 1
ATOM 1463 N N . LYS A 1 187 ? -33.701 5.597 37.593 1.00 74.88 187 LYS A N 1
ATOM 1464 C CA . LYS A 1 187 ? -33.376 5.387 36.181 1.00 74.88 187 LYS A CA 1
ATOM 1465 C C . LYS A 1 187 ? -32.813 3.974 36.021 1.00 74.88 187 LYS A C 1
ATOM 1467 O O . LYS A 1 187 ? -31.634 3.738 36.263 1.00 74.88 187 LYS A O 1
ATOM 1472 N N . ILE A 1 188 ? -33.666 3.031 35.639 1.00 67.38 188 ILE A N 1
ATOM 1473 C CA . ILE A 1 188 ? -33.259 1.686 35.225 1.00 67.38 188 ILE A CA 1
ATOM 1474 C C . ILE A 1 188 ? -32.574 1.776 33.859 1.00 67.38 188 ILE A C 1
ATOM 1476 O O . ILE A 1 188 ? -33.184 2.184 32.871 1.00 67.38 188 ILE A O 1
ATOM 1480 N N . SER A 1 189 ? -31.292 1.414 33.804 1.00 69.94 189 SER A N 1
ATOM 1481 C CA . SER A 1 189 ? -30.597 1.168 32.543 1.00 69.94 189 SER A CA 1
ATOM 1482 C C . SER A 1 189 ? -31.248 -0.026 31.841 1.00 69.94 189 SER A C 1
ATOM 1484 O O . SER A 1 189 ? -31.712 -0.968 32.487 1.00 69.94 189 SER A O 1
ATOM 1486 N N . ALA A 1 190 ? -31.332 0.023 30.511 1.00 67.19 190 ALA A N 1
ATOM 1487 C CA . ALA A 1 190 ? -31.938 -1.045 29.726 1.00 67.19 190 ALA A CA 1
ATOM 1488 C C . ALA A 1 190 ? -31.114 -2.337 29.869 1.00 67.19 190 ALA A C 1
ATOM 1490 O O . ALA A 1 190 ? -30.130 -2.547 29.162 1.00 67.19 190 ALA A O 1
ATOM 1491 N N . MET A 1 191 ? -31.511 -3.205 30.800 1.00 63.72 191 MET A N 1
ATOM 1492 C CA . MET A 1 191 ? -30.957 -4.545 30.937 1.00 63.72 191 MET A CA 1
ATOM 1493 C C . MET A 1 191 ? -31.749 -5.476 30.021 1.00 63.72 191 MET A C 1
ATOM 1495 O O . MET A 1 191 ? -32.971 -5.578 30.128 1.00 63.72 191 MET A O 1
ATOM 1499 N N . ALA A 1 192 ? -31.061 -6.119 29.075 1.00 62.59 192 ALA A N 1
ATOM 1500 C CA . ALA A 1 192 ? -31.690 -7.086 28.184 1.00 62.59 192 ALA A CA 1
ATOM 1501 C C . ALA A 1 192 ? -32.361 -8.206 29.008 1.00 62.59 192 ALA A C 1
ATOM 1503 O O . ALA A 1 192 ? -31.796 -8.621 30.026 1.00 62.59 192 ALA A O 1
ATOM 1504 N N . PRO A 1 193 ? -33.538 -8.710 28.592 1.00 75.56 193 PRO A N 1
ATOM 1505 C CA . PRO A 1 193 ? -34.218 -9.782 29.308 1.00 75.56 193 PRO A CA 1
ATOM 1506 C C . PRO A 1 193 ? -33.288 -10.999 29.441 1.00 75.56 193 PRO A C 1
ATOM 1508 O O . PRO A 1 193 ? -32.556 -11.304 28.489 1.00 75.56 193 PRO A O 1
ATOM 1511 N N . PRO A 1 194 ? -33.291 -11.699 30.592 1.00 61.53 194 PRO A N 1
ATOM 1512 C CA . PRO A 1 194 ? -32.471 -12.885 30.792 1.00 61.53 194 PRO A CA 1
ATOM 1513 C C . PRO A 1 194 ? -32.938 -13.980 29.827 1.00 61.53 194 PRO A C 1
ATOM 1515 O O . PRO A 1 194 ? -33.894 -14.706 30.085 1.00 61.53 194 PRO A O 1
ATOM 1518 N N . SER A 1 195 ? -32.281 -14.076 28.672 1.00 61.88 195 SER A N 1
ATOM 1519 C CA . SER A 1 195 ? -32.461 -15.201 27.763 1.00 61.88 195 SER A CA 1
ATOM 1520 C C . SER A 1 195 ? -31.838 -16.432 28.412 1.00 61.88 195 SER A C 1
ATOM 1522 O O . SER A 1 195 ? -30.652 -16.427 28.740 1.00 61.88 195 SER A O 1
ATOM 1524 N N . ALA A 1 196 ? -32.628 -17.493 28.580 1.00 62.47 196 ALA A N 1
ATOM 1525 C CA . ALA A 1 196 ? -32.182 -18.778 29.125 1.00 62.47 196 ALA A CA 1
ATOM 1526 C C . ALA A 1 196 ? -31.165 -19.508 28.223 1.00 62.47 196 ALA A C 1
ATOM 1528 O O . ALA A 1 196 ? -30.654 -20.565 28.589 1.00 62.47 196 ALA A O 1
ATOM 1529 N N . ILE A 1 197 ? -30.867 -18.958 27.042 1.00 65.31 197 ILE A N 1
ATOM 1530 C CA . ILE A 1 197 ? -29.903 -19.514 26.101 1.00 65.31 197 ILE A CA 1
ATOM 1531 C C . ILE A 1 197 ? -28.601 -18.722 26.263 1.00 65.31 197 ILE A C 1
ATOM 1533 O O . ILE A 1 197 ? -28.580 -17.532 25.921 1.00 65.31 197 ILE A O 1
ATOM 1537 N N . PRO A 1 198 ? -27.510 -19.331 26.768 1.00 58.78 198 PRO A N 1
ATOM 1538 C CA . PRO A 1 198 ? -26.216 -18.671 26.771 1.00 58.78 198 PRO A CA 1
ATOM 1539 C C . PRO A 1 198 ? -25.883 -18.296 25.326 1.00 58.78 198 PRO A C 1
ATOM 1541 O O . PRO A 1 198 ? -25.811 -19.159 24.453 1.00 58.78 198 PRO A O 1
ATOM 1544 N N . LYS A 1 199 ? -25.724 -16.995 25.059 1.00 61.09 199 LYS A N 1
ATOM 1545 C CA . LYS A 1 199 ? -25.226 -16.516 23.769 1.00 61.09 199 LYS A CA 1
ATOM 1546 C C . LYS A 1 199 ? -23.819 -17.080 23.599 1.00 61.09 199 LYS A C 1
ATOM 1548 O O . LYS A 1 199 ? -22.864 -16.537 24.157 1.00 61.09 199 LYS A O 1
ATOM 1553 N N . GLU A 1 200 ? -23.689 -18.180 22.861 1.00 61.28 200 GLU A N 1
ATOM 1554 C CA . GLU A 1 200 ? -22.391 -18.639 22.389 1.00 61.28 200 GLU A CA 1
ATOM 1555 C C . GLU A 1 200 ? -21.767 -17.473 21.625 1.00 61.28 200 GLU A C 1
ATOM 1557 O O . GLU A 1 200 ? -22.314 -16.995 20.628 1.00 61.28 200 GLU A O 1
ATOM 1562 N N . LYS A 1 201 ? -20.646 -16.950 22.135 1.00 57.50 201 LYS A N 1
ATOM 1563 C CA . LYS A 1 201 ? -19.873 -15.948 21.402 1.00 57.50 201 LYS A CA 1
ATOM 1564 C C . LYS A 1 201 ? -19.577 -16.558 20.032 1.00 57.50 201 LYS A C 1
ATOM 1566 O O . LYS A 1 201 ? -19.042 -17.671 20.004 1.00 57.50 201 LYS A O 1
ATOM 1571 N N . PRO A 1 202 ? -19.915 -15.885 18.918 1.00 52.94 202 PRO A N 1
ATOM 1572 C CA . PRO A 1 202 ? -19.681 -16.447 17.602 1.00 52.94 202 PRO A CA 1
ATOM 1573 C C . PRO A 1 202 ? -18.190 -16.744 17.497 1.00 52.94 202 PRO A C 1
ATOM 1575 O O . PRO A 1 202 ? -17.350 -15.842 17.544 1.00 52.94 202 PRO A O 1
ATOM 1578 N N . THR A 1 203 ? -17.845 -18.032 17.445 1.00 59.50 203 THR A N 1
ATOM 1579 C CA . THR A 1 203 ? -16.456 -18.437 17.246 1.00 59.50 203 THR A CA 1
ATOM 1580 C C . THR A 1 203 ? -15.981 -17.764 15.965 1.00 59.50 203 THR A C 1
ATOM 1582 O O . THR A 1 203 ? -16.674 -17.843 14.948 1.00 59.50 203 THR A O 1
ATOM 1585 N N . LYS A 1 204 ? -14.852 -17.036 16.027 1.00 60.47 204 LYS A N 1
ATOM 1586 C CA . LYS A 1 204 ? -14.292 -16.317 14.871 1.00 60.47 204 LYS A CA 1
ATOM 1587 C C . LYS A 1 204 ? -14.315 -17.265 13.678 1.00 60.47 204 LYS A C 1
ATOM 1589 O O . LYS A 1 204 ? -13.628 -18.292 13.682 1.00 60.47 204 LYS A O 1
ATOM 1594 N N . THR A 1 205 ? -15.167 -16.968 12.702 1.00 63.69 205 THR A N 1
ATOM 1595 C CA . THR A 1 205 ? -15.441 -17.913 11.630 1.00 63.69 205 THR A CA 1
ATOM 1596 C C . THR A 1 205 ? -14.147 -18.118 10.845 1.00 63.69 205 THR A C 1
ATOM 1598 O O . THR A 1 205 ? -13.417 -17.188 10.489 1.00 63.69 205 THR A O 1
ATOM 1601 N N . LYS A 1 206 ? -13.808 -19.380 10.583 1.00 74.75 206 LYS A N 1
ATOM 1602 C CA . LYS A 1 206 ? -12.649 -19.745 9.753 1.00 74.75 206 LYS A CA 1
ATOM 1603 C C . LYS A 1 206 ? -12.920 -19.526 8.259 1.00 74.75 206 LYS A C 1
ATOM 1605 O O . LYS A 1 206 ? -12.256 -20.130 7.423 1.00 74.75 206 LYS A O 1
ATOM 1610 N N . LYS A 1 207 ? -13.921 -18.703 7.931 1.00 80.81 207 LYS A N 1
ATOM 1611 C CA . LYS A 1 207 ? -14.319 -18.408 6.563 1.00 80.81 207 LYS A CA 1
ATOM 1612 C C . LYS A 1 207 ? -13.222 -17.551 5.938 1.00 80.81 207 LYS A C 1
ATOM 1614 O O . LYS A 1 207 ? -12.827 -16.530 6.504 1.00 80.81 207 LYS A O 1
ATOM 1619 N N . LEU A 1 208 ? -12.681 -18.037 4.831 1.00 87.31 208 LEU A N 1
ATOM 1620 C CA . LEU A 1 208 ? -11.727 -17.323 3.996 1.00 87.31 208 LEU A CA 1
ATOM 1621 C C . LEU A 1 208 ? -12.478 -16.913 2.736 1.00 87.31 208 LEU A C 1
ATOM 1623 O O . LEU A 1 208 ? -13.167 -17.753 2.159 1.00 87.31 208 LEU A O 1
ATOM 1627 N N . GLN A 1 209 ? -12.342 -15.652 2.335 1.00 88.44 209 GLN A N 1
ATOM 1628 C CA . GLN A 1 209 ? -13.005 -15.112 1.149 1.00 88.44 209 GLN A CA 1
ATOM 1629 C C . GLN A 1 209 ? -12.614 -15.894 -0.111 1.00 88.44 209 GLN A C 1
ATOM 1631 O O . GLN A 1 209 ? -13.491 -16.392 -0.801 1.00 88.44 209 GLN A O 1
ATOM 1636 N N . SER A 1 210 ? -11.315 -16.129 -0.319 1.00 88.75 210 SER A N 1
ATOM 1637 C CA . SER A 1 210 ? -10.802 -16.891 -1.467 1.00 88.75 210 SER A CA 1
ATOM 1638 C C . SER A 1 210 ? -11.336 -18.324 -1.549 1.00 88.75 210 SER A C 1
ATOM 1640 O O . SER A 1 210 ? -11.596 -18.842 -2.629 1.00 88.75 210 SER A O 1
ATOM 1642 N N . MET A 1 211 ? -11.534 -18.983 -0.403 1.00 88.25 211 MET A N 1
ATOM 1643 C CA . MET A 1 211 ? -12.129 -20.322 -0.367 1.00 88.25 211 MET A CA 1
ATOM 1644 C C . MET A 1 211 ? -13.619 -20.281 -0.706 1.00 88.25 211 MET A C 1
ATOM 1646 O O . MET A 1 211 ? -14.130 -21.196 -1.338 1.00 88.25 211 MET A O 1
ATOM 1650 N N . GLU A 1 212 ? -14.331 -19.253 -0.251 1.00 89.38 212 GLU A N 1
ATOM 1651 C CA . GLU A 1 212 ? -15.751 -19.096 -0.548 1.00 89.38 212 GLU A CA 1
ATOM 1652 C C . GLU A 1 212 ? -15.993 -18.784 -2.025 1.00 89.38 212 GLU A C 1
ATOM 1654 O O . GLU A 1 212 ? -16.915 -19.344 -2.605 1.00 89.38 212 GLU A O 1
ATOM 1659 N N . GLU A 1 213 ? -15.151 -17.949 -2.625 1.00 90.56 213 GLU A N 1
ATOM 1660 C CA . GLU A 1 213 ? -15.180 -17.643 -4.054 1.00 90.56 213 GLU A CA 1
ATOM 1661 C C . GLU A 1 213 ? -14.898 -18.889 -4.897 1.00 90.56 213 GLU A C 1
ATOM 1663 O O . GLU A 1 213 ? -15.705 -19.239 -5.752 1.00 90.56 213 GLU A O 1
ATOM 1668 N N . TYR A 1 214 ? -13.847 -19.648 -4.563 1.00 92.19 214 TYR A N 1
ATOM 1669 C CA . TYR A 1 214 ? -13.576 -20.934 -5.212 1.00 92.19 214 TYR A CA 1
ATOM 1670 C C . TYR A 1 214 ? -14.761 -21.902 -5.090 1.00 92.19 214 TYR A C 1
ATOM 1672 O O . TYR A 1 214 ? -15.139 -22.560 -6.052 1.00 92.19 214 TYR A O 1
ATOM 1680 N N . LEU A 1 215 ? -15.381 -21.998 -3.909 1.00 90.94 215 LEU A N 1
ATOM 1681 C CA . LEU A 1 215 ? -16.558 -22.848 -3.724 1.00 90.94 215 LEU A CA 1
ATOM 1682 C C . LEU A 1 215 ? -17.764 -22.367 -4.540 1.00 90.94 215 LEU A C 1
ATOM 1684 O O . LEU A 1 215 ? -18.536 -23.212 -4.980 1.00 90.94 215 LEU A O 1
ATOM 1688 N N . GLN A 1 216 ? -17.931 -21.056 -4.732 1.00 90.56 216 GLN A N 1
ATOM 1689 C CA . GLN A 1 216 ? -18.973 -20.497 -5.598 1.00 90.56 216 GLN A CA 1
ATOM 1690 C C . GLN A 1 216 ? -18.703 -20.826 -7.068 1.00 90.56 216 GLN A C 1
ATOM 1692 O O . GLN A 1 216 ? -19.617 -21.268 -7.753 1.00 90.56 216 GLN A O 1
ATOM 1697 N N . GLU A 1 217 ? -17.459 -20.697 -7.527 1.00 92.50 217 GLU A N 1
ATOM 1698 C CA . GLU A 1 217 ? -17.060 -21.020 -8.901 1.00 92.50 217 GLU A CA 1
ATOM 1699 C C . GLU A 1 217 ? -17.197 -22.519 -9.213 1.00 92.50 217 GLU A C 1
ATOM 1701 O O . GLU A 1 217 ? -17.648 -22.898 -10.289 1.00 92.50 217 GLU A O 1
ATOM 1706 N N . GLN A 1 218 ? -16.843 -23.389 -8.262 1.00 95.06 218 GLN A N 1
ATOM 1707 C CA . GLN A 1 218 ? -17.012 -24.838 -8.413 1.00 95.06 218 GLN A CA 1
ATOM 1708 C C . GLN A 1 218 ? -18.465 -25.296 -8.249 1.00 95.06 218 GLN A C 1
ATOM 1710 O O . GLN A 1 218 ? -18.789 -26.440 -8.571 1.00 95.06 218 GLN A O 1
ATOM 1715 N N . SER A 1 219 ? -19.335 -24.455 -7.688 1.00 94.38 219 SER A N 1
ATOM 1716 C CA . SER A 1 219 ? -20.739 -24.804 -7.520 1.00 94.38 219 SER A CA 1
ATOM 1717 C C . SER A 1 219 ? -21.517 -24.528 -8.802 1.00 94.38 219 SER A C 1
ATOM 1719 O O . SER A 1 219 ? -21.481 -23.430 -9.336 1.00 94.38 219 SER A O 1
ATOM 1721 N N . GLU A 1 220 ? -22.304 -25.503 -9.254 1.00 95.38 220 GLU A N 1
ATOM 1722 C CA . GLU A 1 220 ? -23.214 -25.348 -10.403 1.00 95.38 220 GLU A CA 1
ATOM 1723 C C . GLU A 1 220 ? -24.485 -24.544 -10.054 1.00 95.38 220 GLU A C 1
ATOM 1725 O O . GLU A 1 220 ? -25.401 -24.4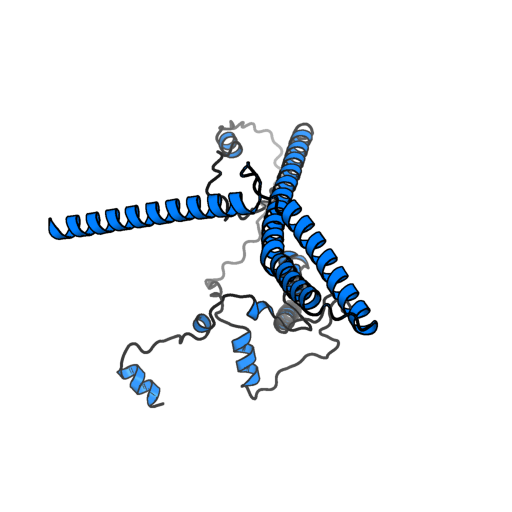09 -10.866 1.00 95.38 220 GLU A O 1
ATOM 1730 N N . MET A 1 221 ? -24.585 -24.037 -8.821 1.00 93.44 221 MET A N 1
ATOM 1731 C CA . MET A 1 221 ? -25.753 -23.298 -8.357 1.00 93.44 221 MET A CA 1
ATOM 1732 C C . MET A 1 221 ? -25.699 -21.855 -8.878 1.00 93.44 221 MET A C 1
ATOM 1734 O O . MET A 1 221 ? -24.699 -21.174 -8.650 1.00 93.44 221 MET A O 1
ATOM 1738 N N . PRO A 1 222 ? -26.773 -21.342 -9.507 1.00 91.62 222 PRO A N 1
ATOM 1739 C CA . PRO A 1 222 ? -26.793 -19.964 -9.978 1.00 91.62 222 PRO A CA 1
ATOM 1740 C C . PRO A 1 222 ? -26.686 -18.991 -8.799 1.00 91.62 222 PRO A C 1
ATOM 1742 O O . PRO A 1 222 ? -27.416 -19.098 -7.808 1.00 91.62 222 PRO A O 1
ATOM 1745 N N . THR A 1 223 ? -25.780 -18.022 -8.910 1.00 88.62 223 THR A N 1
ATOM 1746 C CA . THR A 1 223 ? -25.591 -16.961 -7.921 1.00 88.62 223 THR A CA 1
ATOM 1747 C C . THR A 1 223 ? -26.473 -15.758 -8.259 1.00 88.62 223 THR A C 1
ATOM 1749 O O . THR A 1 223 ? -26.606 -15.343 -9.408 1.00 88.62 223 THR A O 1
ATOM 1752 N N . ALA A 1 224 ? -27.126 -15.187 -7.244 1.00 87.81 224 ALA A N 1
ATOM 1753 C CA . ALA A 1 224 ? -27.992 -14.027 -7.428 1.00 87.81 224 ALA A CA 1
ATOM 1754 C C . ALA A 1 224 ? -27.167 -12.730 -7.499 1.00 87.81 224 ALA A C 1
ATOM 1756 O O . ALA A 1 224 ? -26.814 -12.123 -6.479 1.00 87.81 224 ALA A O 1
ATOM 1757 N N . GLU A 1 225 ? -26.871 -12.273 -8.709 1.00 89.75 225 GLU A N 1
ATOM 1758 C CA . GLU A 1 225 ? -26.195 -10.995 -8.933 1.00 89.75 225 GLU A CA 1
ATOM 1759 C C . GLU A 1 225 ? -27.143 -9.796 -8.770 1.00 89.75 225 GLU A C 1
ATOM 1761 O O . GLU A 1 225 ? -28.364 -9.930 -8.661 1.00 89.75 225 GLU A O 1
ATOM 1766 N N . ALA A 1 226 ? -26.575 -8.607 -8.587 1.00 89.94 226 ALA A N 1
ATOM 1767 C CA . ALA A 1 226 ? -27.344 -7.373 -8.451 1.00 89.94 226 ALA A CA 1
ATOM 1768 C C . ALA A 1 226 ? -27.535 -6.741 -9.826 1.00 89.94 226 ALA A C 1
ATOM 1770 O O . ALA A 1 226 ? -26.717 -6.938 -10.720 1.00 89.94 226 ALA A O 1
ATOM 1771 N N . SER A 1 227 ? -28.546 -5.886 -9.971 1.00 93.75 227 SER A N 1
ATOM 1772 C CA . SER A 1 227 ? -28.574 -4.986 -11.123 1.00 93.75 227 SER A CA 1
ATOM 1773 C C . SER A 1 227 ? -27.371 -4.035 -11.070 1.00 93.75 227 SER A C 1
ATOM 1775 O O . SER A 1 227 ? -27.055 -3.502 -10.002 1.00 93.75 227 SER A O 1
ATOM 1777 N N . ILE A 1 228 ? -26.730 -3.795 -12.216 1.00 89.75 228 ILE A N 1
ATOM 1778 C CA . ILE A 1 228 ? -25.455 -3.063 -12.353 1.00 89.75 228 ILE A CA 1
ATOM 1779 C C . ILE A 1 228 ? -25.506 -1.673 -11.693 1.00 89.75 228 ILE A C 1
ATOM 1781 O O . ILE A 1 228 ? -24.532 -1.230 -11.095 1.00 89.75 228 ILE A O 1
ATOM 1785 N N . GLY A 1 229 ? -26.653 -0.989 -11.748 1.00 90.19 229 GLY A N 1
ATOM 1786 C CA . GLY A 1 229 ? -26.814 0.343 -11.152 1.00 90.19 229 GLY A CA 1
ATOM 1787 C C . GLY A 1 229 ? -27.113 0.349 -9.648 1.00 90.19 229 GLY A C 1
ATOM 1788 O O . GLY A 1 229 ? -27.001 1.390 -9.011 1.00 90.19 229 GLY A O 1
ATOM 1789 N N . SER A 1 230 ? -27.494 -0.790 -9.063 1.00 91.69 230 SER A N 1
ATOM 1790 C CA . SER A 1 230 ? -27.915 -0.866 -7.651 1.00 91.69 230 SER A CA 1
ATOM 1791 C C . SER A 1 230 ? -26.749 -0.964 -6.661 1.00 91.69 230 SER A C 1
ATOM 1793 O O . SER A 1 230 ? -26.920 -0.755 -5.460 1.00 91.69 230 SER A O 1
ATOM 1795 N N . THR A 1 231 ? -25.554 -1.282 -7.158 1.00 92.75 231 THR A N 1
ATOM 1796 C CA . THR A 1 231 ? -24.350 -1.499 -6.347 1.00 92.75 231 THR A CA 1
ATOM 1797 C C . THR A 1 231 ? -23.491 -0.249 -6.194 1.00 92.75 231 THR A C 1
ATOM 1799 O O . THR A 1 231 ? -22.597 -0.234 -5.352 1.00 92.75 231 THR A O 1
ATOM 1802 N N . ILE A 1 232 ? -23.743 0.802 -6.975 1.00 92.69 232 ILE A N 1
ATOM 1803 C CA . ILE A 1 232 ? -22.946 2.031 -6.971 1.00 92.69 232 ILE A CA 1
ATOM 1804 C C . ILE A 1 232 ? -23.347 2.901 -5.775 1.00 92.69 232 ILE A C 1
ATOM 1806 O O . ILE A 1 232 ? -24.526 3.190 -5.569 1.00 92.69 232 ILE A O 1
ATOM 1810 N N . VAL A 1 233 ? -22.361 3.340 -4.988 1.00 90.69 233 VAL A N 1
ATOM 1811 C CA . VAL A 1 233 ? -22.566 4.201 -3.810 1.00 90.69 233 VAL A CA 1
ATOM 1812 C C . VAL A 1 233 ? -22.247 5.650 -4.148 1.00 90.69 233 VAL A C 1
ATOM 1814 O O . VAL A 1 233 ? -21.258 5.933 -4.825 1.00 90.69 233 VAL A O 1
ATOM 1817 N N . ASP A 1 234 ? -23.065 6.577 -3.640 1.00 89.62 234 ASP A N 1
ATOM 1818 C CA . ASP A 1 234 ? -22.851 8.028 -3.731 1.00 89.62 234 ASP A CA 1
ATOM 1819 C C . ASP A 1 234 ? -22.489 8.496 -5.149 1.00 89.62 234 ASP A C 1
ATOM 1821 O O . ASP A 1 234 ? -21.505 9.209 -5.354 1.00 89.62 234 ASP A O 1
ATOM 1825 N N . HIS A 1 235 ? -23.265 8.053 -6.143 1.00 92.38 235 HIS A N 1
ATOM 1826 C CA . HIS A 1 235 ? -23.062 8.393 -7.559 1.00 92.38 235 HIS A CA 1
ATOM 1827 C C . HIS A 1 235 ? -21.638 8.086 -8.073 1.00 92.38 235 HIS A C 1
ATOM 1829 O O . HIS A 1 235 ? -21.139 8.752 -8.975 1.00 92.38 235 HIS A O 1
ATOM 1835 N N . GLY A 1 236 ? -20.970 7.085 -7.489 1.00 85.88 236 GLY A N 1
ATOM 1836 C CA . GLY A 1 236 ? -19.628 6.639 -7.867 1.00 85.88 236 GLY A CA 1
ATOM 1837 C C . GLY A 1 236 ? -18.516 7.121 -6.937 1.00 85.88 236 GLY A C 1
ATOM 1838 O O . GLY A 1 236 ? -17.428 6.550 -6.962 1.00 85.88 236 GLY A O 1
ATOM 1839 N N . ARG A 1 237 ? -18.766 8.099 -6.055 1.00 85.69 237 ARG A N 1
ATOM 1840 C CA . ARG A 1 237 ? -17.751 8.571 -5.095 1.00 85.69 237 ARG A CA 1
ATOM 1841 C C . ARG A 1 237 ? -17.388 7.506 -4.060 1.00 85.69 237 ARG A C 1
ATOM 1843 O O . ARG A 1 237 ? -16.241 7.440 -3.630 1.00 85.69 237 ARG A O 1
ATOM 1850 N N . GLY A 1 238 ? -18.363 6.691 -3.660 1.00 81.94 238 GLY A N 1
ATOM 1851 C CA . GLY A 1 238 ? -18.166 5.588 -2.720 1.00 81.94 238 GLY A CA 1
ATOM 1852 C C . GLY A 1 238 ? -17.706 4.286 -3.379 1.00 81.94 238 GLY A C 1
ATOM 1853 O O . GLY A 1 238 ? -17.578 3.284 -2.683 1.00 81.94 238 GLY A O 1
ATOM 1854 N N . GLY A 1 239 ? -17.490 4.284 -4.699 1.00 88.81 239 GLY A N 1
ATOM 1855 C CA . GLY A 1 239 ? -17.193 3.077 -5.463 1.00 88.81 239 GLY A CA 1
ATOM 1856 C C . GLY A 1 239 ? -18.398 2.142 -5.609 1.00 88.81 239 GLY A C 1
ATOM 1857 O O . GLY A 1 239 ? -19.559 2.559 -5.551 1.00 88.81 239 GLY A O 1
ATOM 1858 N N . VAL A 1 240 ? -18.101 0.863 -5.832 1.00 92.69 240 VAL A N 1
ATOM 1859 C CA . VAL A 1 240 ? -19.082 -0.219 -5.983 1.00 92.69 240 VAL A CA 1
ATOM 1860 C C . VAL A 1 240 ? -19.081 -1.059 -4.704 1.00 92.69 240 VAL A C 1
ATOM 1862 O O . VAL A 1 240 ? -18.017 -1.385 -4.182 1.00 92.69 240 VAL A O 1
ATOM 1865 N N . LYS A 1 241 ? -20.264 -1.410 -4.185 1.00 92.75 241 LYS A N 1
ATOM 1866 C CA . LYS A 1 241 ? -20.409 -2.266 -2.995 1.00 92.75 241 LYS A CA 1
ATOM 1867 C C . LYS A 1 241 ? -19.804 -3.647 -3.241 1.00 92.75 241 LYS A C 1
ATOM 1869 O O . LYS A 1 241 ? -20.097 -4.280 -4.252 1.00 92.75 241 LYS A O 1
ATOM 1874 N N . THR A 1 242 ? -19.059 -4.147 -2.259 1.00 93.06 242 THR A N 1
ATOM 1875 C CA . THR A 1 242 ? -18.554 -5.525 -2.268 1.00 93.06 242 THR A CA 1
ATOM 1876 C C . THR A 1 242 ? -19.662 -6.553 -2.037 1.00 93.06 242 THR A C 1
ATOM 1878 O O . THR A 1 242 ? -20.723 -6.239 -1.486 1.00 93.06 242 THR A O 1
ATOM 1881 N N . GLN A 1 243 ? -19.408 -7.821 -2.388 1.00 90.56 243 GLN A N 1
ATOM 1882 C CA . GLN A 1 243 ? -20.343 -8.924 -2.114 1.00 90.56 243 GLN A CA 1
ATOM 1883 C C . GLN A 1 243 ? -20.682 -9.025 -0.613 1.00 90.56 243 GLN A C 1
ATOM 1885 O O . GLN A 1 243 ? -21.832 -9.274 -0.246 1.00 90.56 243 GLN A O 1
ATOM 1890 N N . HIS A 1 244 ? -19.699 -8.790 0.264 1.00 89.81 244 HIS A N 1
ATOM 1891 C CA . HIS A 1 244 ? -19.896 -8.772 1.714 1.00 89.81 244 HIS A CA 1
ATOM 1892 C C . HIS A 1 244 ? -20.777 -7.596 2.160 1.00 89.81 244 HIS A C 1
ATOM 1894 O O . HIS A 1 244 ? -21.716 -7.789 2.933 1.00 89.81 244 HIS A O 1
ATOM 1900 N N . ASP A 1 245 ? -20.511 -6.391 1.653 1.00 92.00 245 ASP A N 1
ATOM 1901 C CA . ASP A 1 245 ? -21.293 -5.202 1.998 1.00 92.00 245 ASP A CA 1
ATOM 1902 C C . ASP A 1 245 ? -22.754 -5.328 1.553 1.00 92.00 245 ASP A C 1
ATOM 1904 O O . ASP A 1 245 ? -23.656 -4.988 2.317 1.00 92.00 245 ASP A O 1
ATOM 1908 N N . ARG A 1 246 ? -22.998 -5.913 0.373 1.00 92.00 246 ARG A N 1
ATOM 1909 C CA . ARG A 1 246 ? -24.353 -6.206 -0.116 1.00 92.00 246 ARG A CA 1
ATOM 1910 C C . ARG A 1 246 ? -25.098 -7.177 0.799 1.00 92.00 246 ARG A C 1
ATOM 1912 O O . ARG A 1 246 ? -26.264 -6.947 1.103 1.00 92.00 246 ARG A O 1
ATOM 1919 N N . ARG A 1 247 ? -24.442 -8.247 1.259 1.00 91.88 247 ARG A N 1
ATOM 1920 C CA . ARG A 1 247 ? -25.051 -9.209 2.196 1.00 91.88 247 ARG A CA 1
ATOM 1921 C C . ARG A 1 247 ? -25.396 -8.555 3.531 1.00 91.88 247 ARG A C 1
ATOM 1923 O O . ARG A 1 247 ? -26.475 -8.799 4.057 1.00 91.88 247 ARG A O 1
ATOM 1930 N N . LYS A 1 248 ? -24.512 -7.699 4.053 1.00 92.75 248 LYS A N 1
ATOM 1931 C CA . LYS A 1 248 ? -24.761 -6.952 5.294 1.00 92.75 248 LYS A CA 1
ATOM 1932 C C . LYS A 1 248 ? -25.941 -5.987 5.147 1.00 92.75 248 LYS A C 1
ATOM 1934 O O . LYS A 1 248 ? -26.756 -5.875 6.053 1.00 92.75 248 LYS A O 1
ATOM 1939 N N . GLU A 1 249 ? -26.045 -5.289 4.020 1.00 92.19 249 GLU A N 1
ATOM 1940 C CA . GLU A 1 249 ? -27.177 -4.400 3.741 1.00 92.19 249 GLU A CA 1
ATOM 1941 C C . GLU A 1 249 ? -28.492 -5.171 3.598 1.00 92.19 249 GLU A C 1
ATOM 1943 O O . GLU A 1 249 ? -29.497 -4.746 4.158 1.00 92.19 249 GLU A O 1
ATOM 1948 N N . GLN A 1 250 ? -28.476 -6.329 2.929 1.00 93.88 250 GLN A N 1
ATOM 1949 C CA . GLN A 1 250 ? -29.629 -7.232 2.872 1.00 93.88 250 GLN A CA 1
ATOM 1950 C C . GLN A 1 250 ? -30.037 -7.705 4.270 1.00 93.88 250 GLN A C 1
ATOM 1952 O O . GLN A 1 250 ? -31.218 -7.691 4.589 1.00 93.88 250 GLN A O 1
ATOM 1957 N N . GLU A 1 251 ? -29.082 -8.066 5.130 1.00 93.19 251 GLU A N 1
ATOM 1958 C CA . GLU A 1 251 ? -29.366 -8.449 6.518 1.00 93.19 251 GLU A CA 1
ATOM 1959 C C . GLU A 1 251 ? -30.019 -7.297 7.298 1.00 93.19 251 GLU A C 1
ATOM 1961 O O . GLU A 1 251 ? -31.052 -7.491 7.941 1.00 93.19 251 GLU A O 1
ATOM 1966 N N . ILE A 1 252 ? -29.485 -6.078 7.174 1.00 94.00 252 ILE A N 1
ATOM 1967 C CA . ILE A 1 252 ? -30.080 -4.873 7.771 1.00 94.00 252 ILE A CA 1
ATOM 1968 C C . ILE A 1 252 ? -31.502 -4.667 7.246 1.00 94.00 252 ILE A C 1
ATOM 1970 O O . ILE A 1 252 ? -32.419 -4.491 8.041 1.00 94.00 252 ILE A O 1
ATOM 1974 N N . GLN A 1 253 ? -31.704 -4.740 5.931 1.00 94.75 253 GLN A N 1
ATOM 1975 C CA . GLN A 1 253 ? -33.017 -4.582 5.315 1.00 94.75 253 GLN A CA 1
ATOM 1976 C C . GLN A 1 253 ? -34.006 -5.630 5.837 1.00 94.75 253 GLN A C 1
ATOM 1978 O O . GLN A 1 253 ? -35.096 -5.268 6.267 1.00 94.75 253 GLN A O 1
ATOM 1983 N N . THR A 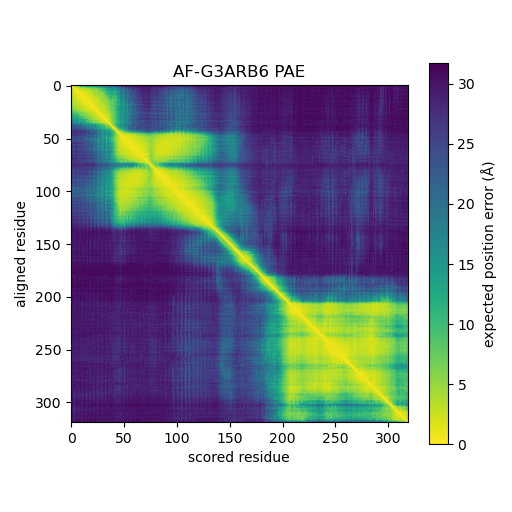1 254 ? -33.616 -6.907 5.883 1.00 96.44 254 THR A N 1
ATOM 1984 C CA . THR A 1 254 ? -34.481 -7.973 6.411 1.00 96.44 254 THR A CA 1
ATOM 1985 C C . THR A 1 254 ? -34.848 -7.743 7.872 1.00 96.44 254 THR A C 1
ATOM 1987 O O . THR A 1 254 ? -35.989 -7.988 8.251 1.00 96.44 254 THR A O 1
ATOM 1990 N N . TYR A 1 255 ? -33.922 -7.224 8.684 1.00 95.69 255 TYR A N 1
ATOM 1991 C CA . TYR A 1 255 ? -34.194 -6.873 10.074 1.00 95.69 255 TYR A CA 1
ATOM 1992 C C . TYR A 1 255 ? -35.166 -5.692 10.189 1.00 95.69 255 TYR A C 1
ATOM 1994 O O . TYR A 1 255 ? -36.075 -5.718 11.024 1.00 95.69 255 TYR A O 1
ATOM 2002 N N . GLU A 1 256 ? -34.969 -4.646 9.383 1.00 95.44 256 GLU A N 1
ATOM 2003 C CA . GLU A 1 256 ? -35.843 -3.470 9.370 1.00 95.44 256 GLU A CA 1
ATOM 2004 C C . GLU A 1 256 ? -37.254 -3.836 8.900 1.00 95.44 256 GLU A C 1
ATOM 2006 O O . GLU A 1 256 ? -38.227 -3.358 9.477 1.00 95.44 256 GLU A O 1
ATOM 2011 N N . GLU A 1 257 ? -37.374 -4.717 7.906 1.00 96.19 257 GLU A N 1
ATOM 2012 C CA . GLU A 1 257 ? -38.648 -5.226 7.391 1.00 96.19 257 GLU A CA 1
ATOM 2013 C C . GLU A 1 257 ? -39.332 -6.176 8.382 1.00 96.19 257 GLU A C 1
ATOM 2015 O O . GLU A 1 257 ? -40.541 -6.084 8.573 1.00 96.19 257 GLU A O 1
ATOM 2020 N N . SER A 1 258 ? -38.584 -7.051 9.065 1.00 97.44 258 SER A N 1
ATOM 2021 C CA . SER A 1 258 ? -39.164 -7.990 10.032 1.00 97.44 258 SER A CA 1
ATOM 2022 C C . SER A 1 258 ? -39.638 -7.309 11.314 1.00 97.44 258 SER A C 1
ATOM 2024 O O . SER A 1 258 ? -40.621 -7.739 11.913 1.00 97.44 258 SER A O 1
ATOM 2026 N N . ASN A 1 259 ? -38.923 -6.270 11.760 1.00 95.69 259 ASN A N 1
ATOM 2027 C CA . ASN A 1 259 ? -39.216 -5.569 13.012 1.00 95.69 259 ASN A CA 1
ATOM 2028 C C . ASN A 1 259 ? -39.935 -4.234 12.804 1.00 95.69 259 ASN A C 1
ATOM 2030 O O . ASN A 1 259 ? -40.297 -3.593 13.786 1.00 95.69 259 ASN A O 1
ATOM 2034 N N . PHE A 1 260 ? -40.120 -3.802 11.554 1.00 95.69 260 PHE A N 1
ATOM 2035 C CA . PHE A 1 260 ? -40.714 -2.515 11.179 1.00 95.69 260 PHE A CA 1
ATOM 2036 C C . PHE A 1 260 ? -40.070 -1.302 11.882 1.00 95.69 260 PHE A C 1
ATOM 2038 O O . PHE A 1 260 ? -40.722 -0.287 12.126 1.00 95.69 260 PHE A O 1
ATOM 2045 N N . ILE A 1 261 ? -38.777 -1.394 12.216 1.00 94.38 261 ILE A N 1
ATOM 2046 C CA . ILE A 1 261 ? -38.011 -0.361 12.927 1.00 94.38 261 ILE A CA 1
ATOM 2047 C C . ILE A 1 261 ? -36.703 -0.115 12.175 1.00 94.38 261 ILE A C 1
ATOM 2049 O O . ILE A 1 261 ? -35.958 -1.051 11.896 1.00 94.38 261 ILE A O 1
ATOM 2053 N N . ARG A 1 262 ? -36.400 1.158 11.894 1.00 93.69 262 ARG A N 1
ATOM 2054 C CA . ARG A 1 262 ? -35.133 1.582 11.279 1.00 93.69 262 ARG A CA 1
ATOM 2055 C C . ARG A 1 262 ? -33.988 1.520 12.281 1.00 93.69 262 ARG A C 1
ATOM 2057 O O . ARG A 1 262 ? -34.140 1.990 13.412 1.00 93.69 262 ARG A O 1
ATOM 2064 N N . LEU A 1 263 ? -32.823 1.026 11.861 1.00 91.50 263 LEU A N 1
ATOM 2065 C CA . LEU A 1 263 ? -31.639 1.134 12.708 1.00 91.50 263 LEU A CA 1
ATOM 2066 C C . LEU A 1 263 ? -31.104 2.573 12.711 1.00 91.50 263 LEU A C 1
ATOM 2068 O O . LEU A 1 263 ? -31.066 3.238 11.670 1.00 91.50 263 LEU A O 1
ATOM 2072 N N . PRO A 1 264 ? -30.621 3.066 13.864 1.00 92.56 264 PRO A N 1
ATOM 2073 C CA . PRO A 1 264 ? -29.974 4.363 13.920 1.00 92.56 264 PRO A CA 1
ATOM 2074 C C . PRO A 1 264 ? -28.678 4.346 13.104 1.00 92.56 264 PRO A C 1
ATOM 2076 O O . PRO A 1 264 ? -27.917 3.375 13.111 1.00 92.56 264 PRO A O 1
ATOM 2079 N N . GLN A 1 265 ? -28.377 5.475 12.462 1.00 85.69 265 GLN A N 1
ATOM 2080 C CA . GLN A 1 265 ? -27.178 5.626 11.635 1.00 85.69 265 GLN A CA 1
ATOM 2081 C C . GLN A 1 265 ? -25.870 5.350 12.392 1.00 85.69 265 GLN A C 1
ATOM 2083 O O . GLN A 1 265 ? -24.888 4.949 11.777 1.00 85.69 265 GLN A O 1
ATOM 2088 N N . ALA A 1 266 ? -25.847 5.535 13.713 1.00 84.38 266 ALA A N 1
ATOM 2089 C CA . ALA A 1 266 ? -24.691 5.214 14.548 1.00 84.38 266 ALA A CA 1
ATOM 2090 C C . ALA A 1 266 ? -24.323 3.717 14.521 1.00 84.38 266 ALA A C 1
ATOM 2092 O O . ALA A 1 266 ? -23.155 3.377 14.649 1.00 84.38 266 ALA A O 1
ATOM 2093 N N . GLN A 1 267 ? -25.305 2.830 14.322 1.00 81.06 267 GLN A N 1
ATOM 2094 C CA . GLN A 1 267 ? -25.112 1.374 14.317 1.00 81.06 267 GLN A CA 1
ATOM 2095 C C . GLN A 1 267 ? -24.879 0.812 12.906 1.00 81.06 267 GLN A C 1
ATOM 2097 O O . GLN A 1 267 ? -24.300 -0.260 12.743 1.00 81.06 267 GLN A O 1
ATOM 2102 N N . THR A 1 268 ? -25.320 1.528 11.866 1.00 85.25 268 THR A N 1
ATOM 2103 C CA . THR A 1 268 ? -25.198 1.083 10.467 1.00 85.25 268 THR A CA 1
ATOM 2104 C C . THR A 1 268 ? -23.980 1.666 9.756 1.00 85.25 268 THR A C 1
ATOM 2106 O O . THR A 1 268 ? -23.433 1.030 8.850 1.00 85.25 268 THR A O 1
ATOM 2109 N N . LYS A 1 269 ? -23.512 2.855 10.161 1.00 87.62 269 LYS A N 1
ATOM 2110 C CA . LYS A 1 269 ? -22.349 3.507 9.551 1.00 87.62 269 LYS A CA 1
ATOM 2111 C C . LYS A 1 269 ? -21.056 2.7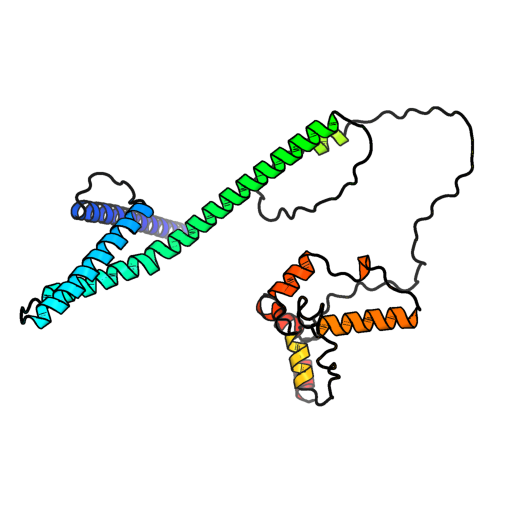64 9.881 1.00 87.62 269 LYS A C 1
ATOM 2113 O O . LYS A 1 269 ? -20.783 2.402 11.021 1.00 87.62 269 LYS A O 1
ATOM 2118 N N . LYS A 1 270 ? -20.213 2.604 8.860 1.00 87.19 270 LYS A N 1
ATOM 2119 C CA . LYS A 1 270 ? -18.827 2.152 9.019 1.00 87.19 270 LYS A CA 1
ATOM 2120 C C . LYS A 1 270 ? -18.005 3.227 9.741 1.00 87.19 270 LYS A C 1
ATOM 2122 O O . LYS A 1 270 ? -18.128 4.413 9.416 1.00 87.19 270 LYS A O 1
ATOM 2127 N N . SER A 1 271 ? -17.147 2.805 10.670 1.00 90.25 271 SER A N 1
ATOM 2128 C CA . SER A 1 271 ? -16.165 3.682 11.329 1.00 90.25 271 SER A CA 1
ATOM 2129 C C . SER A 1 271 ? -15.192 4.288 10.306 1.00 90.25 271 SER A C 1
ATOM 2131 O O . SER A 1 271 ? -14.961 3.708 9.242 1.00 90.25 271 SER A O 1
ATOM 2133 N N . PHE A 1 272 ? -14.589 5.437 10.622 1.00 88.81 272 PHE A N 1
ATOM 2134 C CA . PHE A 1 272 ? -13.612 6.103 9.754 1.00 88.81 272 PHE A CA 1
ATOM 2135 C C . PHE A 1 272 ? -12.446 5.179 9.363 1.00 88.81 272 PHE A C 1
ATOM 2137 O O . PHE A 1 272 ? -12.134 5.054 8.180 1.00 88.81 272 PHE A O 1
ATOM 2144 N N . LYS A 1 273 ? -11.885 4.431 10.326 1.00 89.94 273 LYS A N 1
ATOM 2145 C CA . LYS A 1 273 ? -10.814 3.441 10.084 1.00 89.94 273 LYS A CA 1
ATOM 2146 C C . LYS A 1 273 ? -11.260 2.340 9.117 1.00 89.94 273 LYS A C 1
ATOM 2148 O O . LYS A 1 273 ? -10.478 1.881 8.289 1.00 89.94 273 LYS A O 1
ATOM 2153 N N . GLN A 1 274 ? -12.527 1.930 9.196 1.00 88.38 274 GLN A N 1
ATOM 2154 C CA . GLN A 1 274 ? -13.090 0.939 8.281 1.00 88.38 274 GLN A CA 1
ATOM 2155 C C . GLN A 1 274 ? -13.248 1.515 6.871 1.00 88.38 274 GLN A C 1
ATOM 2157 O O . GLN A 1 274 ? -12.833 0.870 5.920 1.00 88.38 274 GLN A O 1
ATOM 2162 N N . LYS A 1 275 ? -13.736 2.754 6.732 1.00 89.44 275 LYS A N 1
ATOM 2163 C CA . LYS A 1 275 ? -13.817 3.434 5.428 1.00 89.44 275 LYS A CA 1
ATOM 2164 C C . LYS A 1 275 ? -12.447 3.616 4.777 1.00 89.44 275 LYS A C 1
ATOM 2166 O O . LYS A 1 275 ? -12.319 3.416 3.577 1.00 89.44 275 LYS A O 1
ATOM 2171 N N . GLN A 1 276 ? -11.423 3.972 5.554 1.00 89.44 276 GLN A N 1
ATOM 2172 C CA . GLN A 1 276 ? -10.059 4.116 5.040 1.00 89.44 276 GLN A CA 1
ATOM 2173 C C . GLN A 1 276 ? -9.490 2.775 4.559 1.00 89.44 276 GLN A C 1
ATOM 2175 O O . GLN A 1 276 ? -8.862 2.717 3.505 1.00 89.44 276 GLN A O 1
ATOM 2180 N N . ARG A 1 277 ? -9.744 1.691 5.305 1.00 88.50 277 ARG A N 1
ATOM 2181 C CA . ARG A 1 277 ? -9.385 0.326 4.892 1.00 88.50 277 ARG A CA 1
ATOM 2182 C C . ARG A 1 277 ? -10.114 -0.100 3.626 1.00 88.50 277 ARG A C 1
ATOM 2184 O O . ARG A 1 277 ? -9.476 -0.638 2.729 1.00 88.50 277 ARG A O 1
ATOM 2191 N N . ASP A 1 278 ? -11.413 0.165 3.554 1.00 88.50 278 ASP A N 1
ATOM 2192 C CA . ASP A 1 278 ? -12.220 -0.138 2.377 1.00 88.50 278 ASP A CA 1
ATOM 2193 C C . ASP A 1 278 ? -11.687 0.630 1.162 1.00 88.50 278 ASP A C 1
ATOM 2195 O O . ASP A 1 278 ? -11.480 0.039 0.116 1.00 88.50 278 ASP A O 1
ATOM 2199 N N . MET A 1 279 ? -11.338 1.909 1.310 1.00 87.62 279 MET A N 1
ATOM 2200 C CA . MET A 1 279 ? -10.778 2.710 0.215 1.00 87.62 279 MET A CA 1
ATOM 2201 C C . MET A 1 279 ? -9.410 2.205 -0.275 1.00 87.62 279 MET A C 1
ATOM 2203 O O . MET A 1 279 ? -9.076 2.385 -1.442 1.00 87.62 279 MET A O 1
ATOM 2207 N N . ALA A 1 280 ? -8.607 1.597 0.603 1.00 89.44 280 ALA A N 1
ATOM 2208 C CA . ALA A 1 280 ? -7.297 1.055 0.247 1.00 89.44 280 ALA A CA 1
ATOM 2209 C C . ALA A 1 280 ? -7.368 -0.351 -0.371 1.00 89.44 280 ALA A C 1
ATOM 2211 O O . ALA A 1 280 ? -6.508 -0.705 -1.174 1.00 89.44 280 ALA A O 1
ATOM 2212 N N . ASN A 1 281 ? -8.360 -1.155 0.024 1.00 90.94 281 ASN A N 1
ATOM 2213 C CA . ASN A 1 281 ? -8.434 -2.571 -0.332 1.00 90.94 281 ASN A CA 1
ATOM 2214 C C . ASN A 1 281 ? -9.565 -2.911 -1.313 1.00 90.94 281 ASN A C 1
ATOM 2216 O O . ASN A 1 281 ? -9.485 -3.935 -1.984 1.00 90.94 281 ASN A O 1
ATOM 2220 N N . GLN A 1 282 ? -10.616 -2.098 -1.402 1.00 91.56 282 GLN A N 1
ATOM 2221 C CA . GLN A 1 282 ? -11.718 -2.323 -2.332 1.00 91.56 282 GLN A CA 1
ATOM 2222 C C . GLN A 1 282 ? -11.420 -1.643 -3.662 1.00 91.56 282 GLN A C 1
ATOM 2224 O O . GLN A 1 282 ? -11.122 -0.450 -3.724 1.00 91.56 282 GLN A O 1
ATOM 2229 N N . PHE A 1 283 ? -11.553 -2.401 -4.742 1.00 91.12 283 PHE A N 1
ATOM 2230 C CA . PHE A 1 283 ? -11.384 -1.897 -6.093 1.00 91.12 283 PHE A CA 1
ATOM 2231 C C . PHE A 1 283 ? -12.452 -2.503 -6.999 1.00 91.12 283 PHE A C 1
ATOM 2233 O O . PHE A 1 283 ? -12.644 -3.713 -7.014 1.00 91.12 283 PHE A O 1
ATOM 2240 N N . ALA A 1 284 ? -13.176 -1.646 -7.726 1.00 90.69 284 ALA A N 1
ATOM 2241 C CA . ALA A 1 284 ? -14.229 -2.034 -8.673 1.00 90.69 284 ALA A CA 1
ATOM 2242 C C . ALA A 1 284 ? -15.346 -2.950 -8.112 1.00 90.69 284 ALA A C 1
ATOM 2244 O O . ALA A 1 284 ? -16.030 -3.622 -8.875 1.00 90.69 284 ALA A O 1
ATOM 2245 N N . GLY A 1 285 ? -15.583 -2.945 -6.795 1.00 89.38 285 GLY A N 1
ATOM 2246 C CA . GLY A 1 285 ? -16.588 -3.807 -6.153 1.00 89.38 285 GLY A CA 1
ATOM 2247 C C . GLY A 1 285 ? -16.046 -5.151 -5.671 1.00 89.38 285 GLY A C 1
ATOM 2248 O O . GLY A 1 285 ? -16.780 -5.926 -5.063 1.00 89.38 285 GLY A O 1
ATOM 2249 N N . GLU A 1 286 ? -14.755 -5.401 -5.862 1.00 91.12 286 GLU A N 1
ATOM 2250 C CA . GLU A 1 286 ? -14.040 -6.554 -5.323 1.00 91.12 286 GLU A CA 1
ATOM 2251 C C . GLU A 1 286 ? -13.160 -6.127 -4.142 1.00 91.12 286 GLU A C 1
ATOM 2253 O O . GLU A 1 286 ? -12.646 -5.006 -4.099 1.00 91.12 286 GLU A O 1
ATOM 2258 N N . ASP A 1 287 ? -13.003 -7.015 -3.158 1.00 91.00 287 ASP A N 1
ATOM 2259 C CA . ASP A 1 287 ? -12.136 -6.786 -1.998 1.00 91.00 287 ASP A CA 1
ATOM 2260 C C . ASP A 1 287 ? -10.799 -7.513 -2.180 1.00 91.00 287 ASP A C 1
ATOM 2262 O O . ASP A 1 287 ? -10.739 -8.745 -2.156 1.00 91.00 287 ASP A O 1
ATOM 2266 N N . TRP A 1 288 ? -9.728 -6.733 -2.323 1.00 91.31 288 TRP A N 1
ATOM 2267 C CA . TRP A 1 288 ? -8.351 -7.189 -2.506 1.00 91.31 288 TRP A CA 1
ATOM 2268 C C . TRP A 1 288 ? -7.587 -7.310 -1.182 1.00 91.31 288 TRP A C 1
ATOM 2270 O O . TRP A 1 288 ? -6.420 -7.714 -1.176 1.00 91.31 288 TRP A O 1
ATOM 2280 N N . ALA A 1 289 ? -8.228 -7.036 -0.037 1.00 88.00 289 ALA A N 1
ATOM 2281 C CA . ALA A 1 289 ? -7.614 -7.191 1.284 1.00 88.00 289 ALA A CA 1
ATOM 2282 C C . ALA A 1 289 ? -7.080 -8.611 1.532 1.00 88.00 289 ALA A C 1
ATOM 2284 O O . ALA A 1 289 ? -6.179 -8.794 2.354 1.00 88.00 289 ALA A O 1
ATOM 2285 N N . MET A 1 290 ? -7.613 -9.619 0.830 1.00 84.38 290 MET A N 1
ATOM 2286 C CA . MET A 1 290 ? -7.173 -11.010 0.949 1.00 84.38 290 MET A CA 1
ATOM 2287 C C . MET A 1 290 ? -5.693 -11.226 0.606 1.00 84.38 290 MET A C 1
ATOM 2289 O O . MET A 1 290 ? -5.088 -12.139 1.161 1.00 84.38 290 MET A O 1
ATOM 2293 N N . PHE A 1 291 ? -5.100 -10.387 -0.249 1.00 87.00 291 PHE A N 1
ATOM 2294 C CA . PHE A 1 291 ? -3.690 -10.504 -0.638 1.00 87.00 291 PHE A CA 1
ATOM 2295 C C . PHE A 1 291 ? -2.736 -9.802 0.330 1.00 87.00 291 PHE A C 1
ATOM 2297 O O . PHE A 1 291 ? -1.574 -10.181 0.431 1.00 87.00 291 PHE A O 1
ATOM 2304 N N . ASN A 1 292 ? -3.238 -8.821 1.081 1.00 85.94 292 ASN A N 1
ATOM 2305 C CA . ASN A 1 292 ? -2.464 -8.048 2.055 1.00 85.94 292 ASN A CA 1
ATOM 2306 C C . ASN A 1 292 ? -2.504 -8.661 3.467 1.00 85.94 292 ASN A C 1
ATOM 2308 O O . ASN A 1 292 ? -2.130 -8.004 4.437 1.00 85.94 292 ASN A O 1
ATOM 2312 N N . ASN A 1 293 ? -3.011 -9.888 3.609 1.00 82.69 293 ASN A N 1
ATOM 2313 C CA . ASN A 1 293 ? -3.208 -10.542 4.896 1.00 82.69 293 ASN A CA 1
ATOM 2314 C C . ASN A 1 293 ? -2.331 -11.794 5.022 1.00 82.69 293 ASN A C 1
ATOM 2316 O O . ASN A 1 293 ? -2.457 -12.725 4.232 1.00 82.69 293 ASN A O 1
ATOM 2320 N N . ASP A 1 294 ? -1.545 -11.879 6.096 1.00 83.50 294 ASP A N 1
ATOM 2321 C CA . ASP A 1 294 ? -0.691 -13.035 6.415 1.00 83.50 294 ASP A CA 1
ATOM 2322 C C . ASP A 1 294 ? -1.475 -14.256 6.943 1.00 83.50 294 ASP A C 1
ATOM 2324 O O . ASP A 1 294 ? -0.914 -15.225 7.469 1.00 83.50 294 ASP A O 1
ATOM 2328 N N . ARG A 1 295 ? -2.811 -14.241 6.839 1.00 82.50 295 ARG A N 1
ATOM 2329 C CA . ARG A 1 295 ? -3.666 -15.325 7.326 1.00 82.50 295 ARG A CA 1
ATOM 2330 C C . ARG A 1 295 ? -3.431 -16.598 6.517 1.00 82.50 295 ARG A C 1
ATOM 2332 O O . ARG A 1 295 ? -3.872 -16.744 5.381 1.00 82.50 295 ARG A O 1
ATOM 2339 N N . GLN A 1 296 ? -2.827 -17.588 7.167 1.00 80.38 296 GLN A N 1
ATOM 2340 C CA . GLN A 1 296 ? -2.529 -18.868 6.539 1.00 80.38 296 GLN A CA 1
ATOM 2341 C C . GLN A 1 296 ? -3.809 -19.603 6.096 1.00 80.38 296 GLN A C 1
ATOM 2343 O O . GLN A 1 296 ? -4.650 -19.985 6.920 1.00 80.38 296 GLN A O 1
ATOM 2348 N N . VAL A 1 297 ? -3.916 -19.891 4.796 1.00 79.12 297 VAL A N 1
ATOM 2349 C CA . VAL A 1 297 ? -5.029 -20.650 4.187 1.00 79.12 297 VAL A CA 1
ATOM 2350 C C . VAL A 1 297 ? -5.206 -22.057 4.774 1.00 79.12 297 VAL A C 1
ATOM 2352 O O . VAL A 1 297 ? -6.307 -22.613 4.795 1.00 79.12 297 VAL A O 1
ATOM 2355 N N . SER A 1 298 ? -4.135 -22.633 5.328 1.00 77.12 298 SER A N 1
ATOM 2356 C CA . SER A 1 298 ? -4.155 -23.934 6.008 1.00 77.12 298 SER A CA 1
ATOM 2357 C C . SER A 1 298 ? -5.050 -23.933 7.255 1.00 77.12 298 SER A C 1
ATOM 2359 O O . SER A 1 298 ? -5.624 -24.962 7.609 1.00 77.12 298 SER A O 1
ATOM 2361 N N . SER A 1 299 ? -5.222 -22.781 7.912 1.00 73.81 299 SER A N 1
ATOM 2362 C CA . SER A 1 299 ? -6.038 -22.660 9.124 1.00 73.81 299 SER A CA 1
ATOM 2363 C C . SER A 1 299 ? -7.530 -22.865 8.833 1.00 73.81 299 SER A C 1
ATOM 2365 O O . SER A 1 299 ? -8.220 -23.542 9.607 1.00 73.81 299 SER A O 1
ATOM 2367 N N . GLY A 1 300 ? -8.002 -22.350 7.691 1.00 69.31 300 GLY A N 1
ATOM 2368 C CA . GLY A 1 300 ? -9.376 -22.492 7.202 1.00 69.31 300 GLY A CA 1
ATOM 2369 C C . GLY A 1 300 ? -9.649 -23.829 6.514 1.00 69.31 300 GLY A C 1
ATOM 2370 O O . GLY A 1 300 ? -10.759 -24.344 6.599 1.00 69.31 300 GLY A O 1
ATOM 2371 N N . THR A 1 301 ? -8.625 -24.436 5.911 1.00 70.75 301 THR A N 1
ATOM 2372 C CA . THR A 1 301 ? -8.723 -25.743 5.231 1.00 70.75 301 THR A CA 1
ATOM 2373 C C . THR A 1 301 ? -8.372 -26.932 6.127 1.00 70.75 301 THR A C 1
ATOM 2375 O O . THR A 1 301 ? -8.551 -28.090 5.734 1.00 70.75 301 THR A O 1
ATOM 2378 N N . SER A 1 302 ? -7.882 -26.685 7.351 1.00 67.50 302 SER A N 1
ATOM 2379 C CA . SER A 1 302 ? -7.538 -27.757 8.283 1.00 67.50 302 SER A CA 1
ATOM 2380 C C . SER A 1 302 ? -8.771 -28.607 8.597 1.00 67.50 302 SER A C 1
ATOM 2382 O O . SER A 1 302 ? -9.795 -28.138 9.100 1.00 67.50 302 SER A O 1
ATOM 2384 N N . ARG A 1 303 ? -8.673 -29.900 8.272 1.00 65.38 303 ARG A N 1
ATOM 2385 C CA . ARG A 1 303 ? -9.749 -30.872 8.485 1.00 65.38 303 ARG A CA 1
ATOM 2386 C C . ARG A 1 303 ? -10.144 -30.868 9.962 1.00 65.38 303 ARG A C 1
ATOM 2388 O O . ARG A 1 303 ? -9.299 -31.139 10.813 1.00 65.38 303 ARG A O 1
ATOM 2395 N N . LYS A 1 304 ? -11.436 -30.642 10.247 1.00 66.25 304 LYS A N 1
ATOM 2396 C CA . LYS A 1 304 ? -12.006 -30.637 11.611 1.00 66.25 304 LYS A CA 1
ATOM 2397 C C . LYS A 1 304 ? -11.660 -31.897 12.420 1.00 66.25 304 LYS A C 1
ATOM 2399 O O . LYS A 1 304 ? -11.611 -31.835 13.641 1.00 66.25 304 LYS A O 1
ATOM 2404 N N . ARG A 1 305 ? -11.401 -33.031 11.756 1.00 71.62 305 ARG A N 1
ATOM 2405 C CA . ARG A 1 305 ? -10.912 -34.270 12.377 1.00 71.62 305 ARG A CA 1
ATOM 2406 C C . ARG A 1 305 ? -9.759 -34.836 11.551 1.00 71.62 305 ARG A C 1
ATOM 2408 O O . ARG A 1 305 ? -9.957 -35.273 10.415 1.00 71.62 305 ARG A O 1
ATOM 2415 N N . LYS A 1 306 ? -8.543 -34.797 12.099 1.00 79.00 306 LYS A N 1
ATOM 2416 C CA . LYS A 1 306 ? -7.392 -35.503 11.520 1.00 79.00 306 LYS A CA 1
ATOM 2417 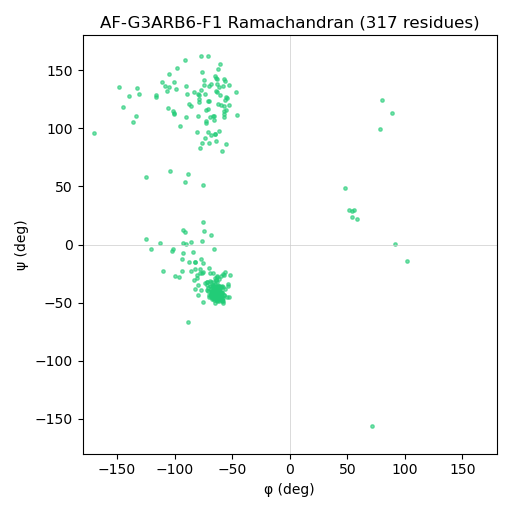C C . LYS A 1 306 ? -7.524 -36.991 11.873 1.00 79.00 306 LYS A C 1
ATOM 2419 O O . LYS A 1 306 ? -7.807 -37.281 13.032 1.00 79.00 306 LYS A O 1
ATOM 2424 N N . PRO A 1 307 ? -7.350 -37.922 10.917 1.00 81.38 307 PRO A N 1
ATOM 2425 C CA . PRO A 1 307 ? -7.352 -39.343 11.236 1.00 81.38 307 PRO A CA 1
ATOM 2426 C C . PRO A 1 307 ? -6.131 -39.639 12.108 1.00 81.38 307 PRO A C 1
ATOM 2428 O O . PRO A 1 307 ? -4.993 -39.537 11.645 1.00 81.38 307 PRO A O 1
ATOM 2431 N N . THR A 1 308 ? -6.372 -39.945 13.378 1.00 84.69 308 THR A N 1
ATOM 2432 C CA . THR A 1 308 ? -5.318 -40.264 14.345 1.00 84.69 308 THR A CA 1
ATOM 2433 C C . THR A 1 308 ? -4.856 -41.706 14.160 1.00 84.69 308 THR A C 1
ATOM 2435 O O . THR A 1 308 ? -3.661 -41.981 14.244 1.00 84.69 308 THR A O 1
ATOM 2438 N N . SER A 1 309 ? -5.775 -42.608 13.801 1.00 91.56 309 SER A N 1
ATOM 2439 C CA . SER A 1 309 ? -5.489 -44.026 13.592 1.00 91.56 309 SER A CA 1
ATOM 2440 C C . SER A 1 309 ? -5.281 -44.396 12.119 1.00 91.56 309 SER A C 1
ATOM 2442 O O . SER A 1 309 ? -5.856 -43.800 11.203 1.00 91.56 309 SER A O 1
ATOM 2444 N N . VAL A 1 310 ? -4.478 -45.440 11.880 1.00 88.50 310 VAL A N 1
ATOM 2445 C CA . VAL A 1 310 ? -4.325 -46.077 10.558 1.00 88.50 310 VAL A CA 1
ATOM 2446 C C . VAL A 1 310 ? -5.673 -46.607 10.066 1.00 88.50 310 VAL A C 1
ATOM 2448 O O . VAL A 1 310 ? -5.995 -46.467 8.888 1.00 88.50 310 VAL A O 1
ATOM 2451 N N . TRP A 1 311 ? -6.502 -47.127 10.973 1.00 86.00 311 TRP A N 1
ATOM 2452 C CA . TRP A 1 311 ? -7.829 -47.630 10.629 1.00 86.00 311 TRP A CA 1
ATOM 2453 C C . TRP A 1 311 ? -8.768 -46.518 10.139 1.00 86.00 311 TRP A C 1
ATOM 2455 O O . TRP A 1 311 ? -9.503 -46.718 9.172 1.00 86.00 311 TRP A O 1
ATOM 2465 N N . ASP A 1 312 ? -8.670 -45.313 10.710 1.00 88.19 312 ASP A N 1
ATOM 2466 C CA . ASP A 1 312 ? -9.430 -44.143 10.249 1.00 88.19 312 ASP A CA 1
ATOM 2467 C C . ASP A 1 312 ? -9.007 -43.713 8.840 1.00 88.19 312 ASP A C 1
ATOM 2469 O O . ASP A 1 312 ? -9.845 -43.325 8.024 1.00 88.19 312 ASP A O 1
ATOM 2473 N N . ARG A 1 313 ? -7.707 -43.814 8.521 1.00 87.19 313 ARG A N 1
ATOM 2474 C CA . ARG A 1 313 ? -7.200 -43.530 7.167 1.00 87.19 313 ARG A CA 1
ATOM 2475 C C . ARG A 1 313 ? -7.706 -44.553 6.155 1.00 87.19 313 ARG A C 1
ATOM 2477 O O . ARG A 1 313 ? -8.111 -44.163 5.064 1.00 87.19 313 ARG A O 1
ATOM 2484 N N . VAL A 1 314 ? -7.704 -45.837 6.517 1.00 88.50 314 VAL A N 1
ATOM 2485 C CA . VAL A 1 314 ? -8.182 -46.924 5.648 1.00 88.50 314 VAL A CA 1
ATOM 2486 C C . VAL A 1 314 ? -9.678 -46.788 5.383 1.00 88.50 314 VAL A C 1
ATOM 2488 O O . VAL A 1 314 ? -10.087 -46.826 4.226 1.00 88.50 314 VAL A O 1
ATOM 2491 N N . LYS A 1 315 ? -10.488 -46.548 6.422 1.00 85.88 315 LYS A N 1
ATOM 2492 C CA . LYS A 1 315 ? -11.925 -46.283 6.267 1.00 85.88 315 LYS A CA 1
ATOM 2493 C C . LYS A 1 315 ? -12.196 -45.099 5.352 1.00 85.88 315 LYS A C 1
ATOM 2495 O O . LYS A 1 315 ? -13.060 -45.185 4.492 1.00 85.88 315 LYS A O 1
ATOM 2500 N N . LYS A 1 316 ? -11.433 -44.017 5.517 1.00 81.31 316 LYS A N 1
ATOM 2501 C CA . LYS A 1 316 ? -11.584 -42.818 4.696 1.00 81.31 316 LYS A CA 1
ATOM 2502 C C . LYS A 1 316 ? -11.207 -43.038 3.231 1.00 81.31 316 LYS A C 1
ATOM 2504 O O . LYS A 1 316 ? -11.776 -42.371 2.390 1.00 81.31 316 LYS A O 1
ATOM 2509 N N . ARG A 1 317 ? -10.242 -43.913 2.931 1.00 82.38 317 ARG A N 1
ATOM 2510 C CA . ARG A 1 317 ? -9.832 -44.214 1.546 1.00 82.38 317 ARG A CA 1
ATOM 2511 C C . ARG A 1 317 ? -10.807 -45.154 0.831 1.00 82.38 317 ARG A C 1
ATOM 2513 O O . ARG A 1 317 ? -10.756 -45.263 -0.385 1.00 82.38 317 ARG A O 1
ATOM 2520 N N . ARG A 1 318 ? -11.604 -45.911 1.588 1.00 79.88 318 ARG A N 1
ATOM 2521 C CA . ARG A 1 318 ? -12.528 -46.907 1.034 1.00 79.88 318 ARG A CA 1
ATOM 2522 C C . ARG A 1 318 ? -13.848 -46.297 0.551 1.00 79.88 318 ARG A C 1
ATOM 2524 O O . ARG A 1 318 ? -14.520 -46.931 -0.252 1.00 79.88 318 ARG A O 1
ATOM 2531 N N . ASN A 1 319 ? -14.193 -45.116 1.056 1.00 56.66 319 ASN A N 1
ATOM 2532 C CA . ASN A 1 319 ? -15.295 -44.288 0.572 1.00 56.66 319 ASN A CA 1
ATOM 2533 C C . ASN A 1 319 ? -14.736 -43.187 -0.327 1.00 56.66 319 ASN A C 1
ATOM 2535 O O . ASN A 1 319 ? -15.477 -42.763 -1.231 1.00 56.66 319 ASN A O 1
#

Radius of gyration: 36.16 Å; Cα contacts (8 Å, |Δi|>4): 97; chains: 1; bounding box: 87×76×95 Å

Solvent-accessible surface area (backbone atoms only — not comparable to full-atom values): 19853 Å² total; per-residue (Å²): 119,68,72,61,57,52,51,52,49,52,50,52,50,50,52,51,50,52,50,50,54,51,51,52,49,48,55,51,48,52,51,59,48,36,70,73,64,79,52,95,65,92,68,74,77,45,70,66,56,50,50,53,53,39,51,52,50,29,54,51,22,47,52,45,37,51,49,39,56,52,34,54,74,70,74,46,87,58,61,68,63,27,54,52,22,49,52,52,29,53,53,34,49,47,43,48,62,70,52,46,47,58,52,51,54,52,50,51,50,51,49,51,51,52,50,54,50,49,54,49,51,52,52,49,50,50,51,49,52,52,50,55,62,43,65,78,56,70,86,85,89,79,83,85,80,78,78,82,72,86,80,83,83,66,95,80,72,88,71,86,66,69,72,65,61,65,71,72,62,86,80,82,87,87,85,83,91,81,90,79,90,72,89,71,79,81,84,77,74,90,71,79,77,89,65,93,62,81,80,72,73,78,69,82,71,61,78,48,69,71,60,52,52,52,52,51,71,75,39,92,65,87,76,90,77,76,62,83,77,76,41,50,30,76,94,52,80,66,38,40,54,29,72,67,55,50,52,52,49,49,52,50,49,52,50,26,67,74,65,75,46,83,78,57,64,84,78,71,54,75,52,71,71,52,50,55,48,43,66,75,27,45,54,96,26,42,72,53,52,72,78,81,46,91,72,60,68,62,73,53,66,52,62,95,72,72,70,86,46,72,66,49,49,53,57,60,71,75,107